Protein AF-A0A5C9DQ72-F1 (afdb_monomer_lite)

Radius of gyration: 18.88 Å; chains: 1; bounding box: 33×34×61 Å

Foldseek 3Di:
DQEADDDDDDPDDCLLVSLLVVVVVCCVPPVQLADEAEYEEPRQQQDPLVVSLVSVVVNVVSNCVNRNPRYQAYEHEYELVSDDLSNLLSQLVRVVVRHQYEYEYEPQAQDQVVCVVVVVPDHNVSVVVSVVSNPPSNHHYHYDYDQDPDDDPDDDPPPDDDPDDDPPDDPRVVVVHCRNVVDDDD

Sequence (186 aa):
MAAYQHKGQEVVRGLEEQVSRAVGFTRTRYEAQSFFLYFQAYSCTNLPAADLGRIYGRAIESLETTAPGALRGMVVSTRPDCLSPEKAELLAGYAALGLEVWLELGLQSAQDKTLARINRGHDFAAFIQAARQTEGLGLRRACSALCGVRAWSGPFPQGSTRPSTPRGFPAFWRICWRSSLGMWKS

Structure (mmCIF, N/CA/C/O backbone):
data_AF-A0A5C9DQ72-F1
#
_entry.id   AF-A0A5C9DQ72-F1
#
loop_
_atom_site.group_PDB
_atom_site.id
_atom_site.type_symbol
_atom_site.label_atom_id
_atom_site.label_alt_id
_atom_site.label_comp_id
_atom_site.label_asym_id
_atom_site.label_entity_id
_atom_site.label_seq_id
_atom_site.pdbx_PDB_ins_code
_atom_site.Cartn_x
_atom_site.Cartn_y
_atom_site.Cartn_z
_atom_site.occupancy
_atom_site.B_iso_or_equiv
_atom_site.auth_seq_id
_atom_site.auth_comp_id
_atom_site.auth_asym_id
_atom_site.auth_atom_id
_atom_site.pdbx_PDB_model_num
ATOM 1 N N . MET A 1 1 ? -4.208 12.479 6.489 1.00 33.06 1 MET A N 1
ATOM 2 C CA . MET A 1 1 ? -3.287 11.668 5.662 1.00 33.06 1 MET A CA 1
ATOM 3 C C . MET A 1 1 ? -1.901 11.769 6.272 1.00 33.06 1 MET A C 1
ATOM 5 O O . MET A 1 1 ? -1.427 12.885 6.440 1.00 33.06 1 MET A O 1
ATOM 9 N N . ALA A 1 2 ? -1.289 10.647 6.651 1.00 32.16 2 ALA A N 1
ATOM 10 C CA . ALA A 1 2 ? 0.119 10.598 7.043 1.00 32.16 2 ALA A CA 1
ATOM 11 C C . ALA A 1 2 ? 0.924 10.098 5.841 1.00 32.16 2 ALA A C 1
ATOM 13 O O . ALA A 1 2 ? 0.545 9.093 5.247 1.00 32.16 2 ALA A O 1
ATOM 14 N N . ALA A 1 3 ? 1.982 10.810 5.459 1.00 33.97 3 ALA A N 1
ATOM 15 C CA . ALA A 1 3 ? 2.878 10.406 4.382 1.00 33.97 3 ALA A CA 1
ATOM 16 C C . ALA A 1 3 ? 4.176 9.875 4.997 1.00 33.97 3 ALA A C 1
ATOM 18 O O . ALA A 1 3 ? 4.894 10.615 5.668 1.00 33.97 3 ALA A O 1
ATOM 19 N N . TYR A 1 4 ? 4.461 8.592 4.786 1.00 48.31 4 TYR A N 1
ATOM 20 C CA . TYR A 1 4 ? 5.714 7.967 5.201 1.00 48.31 4 TYR A CA 1
ATOM 21 C C . TYR A 1 4 ? 6.820 8.244 4.166 1.00 48.31 4 TYR A C 1
ATOM 23 O O . TYR A 1 4 ? 6.611 8.046 2.965 1.00 48.31 4 TYR A O 1
ATOM 31 N N . GLN A 1 5 ? 8.006 8.667 4.619 1.00 38.41 5 GLN A N 1
ATOM 32 C CA . GLN A 1 5 ? 9.217 8.822 3.801 1.00 38.41 5 GLN A CA 1
ATOM 33 C C . GLN A 1 5 ? 10.374 8.022 4.408 1.00 38.41 5 GLN A C 1
ATOM 35 O O . GLN A 1 5 ? 10.711 8.193 5.577 1.00 38.41 5 GLN A O 1
ATOM 40 N N . HIS A 1 6 ? 11.004 7.171 3.596 1.00 41.25 6 HIS A N 1
ATOM 41 C CA . HIS A 1 6 ? 12.188 6.410 3.983 1.00 41.25 6 HIS A CA 1
ATOM 42 C C . HIS A 1 6 ? 13.449 7.205 3.613 1.00 41.25 6 HIS A C 1
ATOM 44 O O . HIS A 1 6 ? 13.673 7.511 2.440 1.00 41.25 6 HIS A O 1
ATOM 50 N N . LYS A 1 7 ? 14.277 7.542 4.605 1.00 34.00 7 LYS A N 1
ATOM 51 C CA . LYS A 1 7 ? 15.655 8.015 4.417 1.00 34.00 7 LYS A CA 1
ATOM 52 C C . LYS A 1 7 ? 16.576 7.131 5.251 1.00 34.00 7 LYS A C 1
ATOM 54 O O . LYS A 1 7 ? 16.605 7.281 6.465 1.00 34.00 7 LYS A O 1
ATOM 59 N N . GLY A 1 8 ? 17.358 6.287 4.584 1.00 38.03 8 GLY A N 1
ATOM 60 C CA . GLY A 1 8 ? 18.468 5.567 5.204 1.00 38.03 8 GLY A CA 1
ATOM 61 C C . GLY A 1 8 ? 18.049 4.384 6.076 1.00 38.03 8 GLY A C 1
ATOM 62 O O . GLY A 1 8 ? 16.991 4.365 6.695 1.00 38.03 8 GLY A O 1
ATOM 63 N N . GLN A 1 9 ? 18.901 3.367 6.074 1.00 38.34 9 GLN A N 1
ATOM 64 C CA . GLN A 1 9 ? 18.710 2.083 6.732 1.00 38.34 9 GLN A CA 1
ATOM 65 C C . GLN A 1 9 ? 18.616 2.216 8.265 1.00 38.34 9 GLN A C 1
ATOM 67 O O . GLN A 1 9 ? 19.623 2.186 8.956 1.00 38.34 9 GLN A O 1
ATOM 72 N N . GLU A 1 10 ? 17.405 2.304 8.806 1.00 39.38 10 GLU A N 1
ATOM 73 C CA . GLU A 1 10 ? 17.052 1.810 10.141 1.00 39.38 10 GLU A CA 1
ATOM 74 C C . GLU A 1 10 ? 15.577 1.393 10.102 1.00 39.38 10 GLU A C 1
ATOM 76 O O . GLU A 1 10 ? 14.736 2.071 9.504 1.00 39.38 10 GLU A O 1
ATOM 81 N N . VAL A 1 11 ? 15.249 0.255 10.717 1.00 47.50 11 VAL A N 1
ATOM 82 C CA . VAL A 1 11 ? 13.860 -0.171 10.907 1.00 47.50 11 VAL A CA 1
ATOM 83 C C . VAL A 1 11 ? 13.171 0.896 11.758 1.00 47.50 11 VAL A C 1
ATOM 85 O O . VAL A 1 11 ? 13.445 1.038 12.943 1.00 47.50 11 VAL A O 1
ATOM 88 N N . VAL A 1 12 ? 12.329 1.673 11.078 1.00 51.41 12 VAL A N 1
ATOM 89 C CA . VAL A 1 12 ? 11.580 2.865 11.495 1.00 51.41 12 VAL A CA 1
ATOM 90 C C . VAL A 1 12 ? 11.384 2.986 13.009 1.00 51.41 12 VAL A C 1
ATOM 92 O O . VAL A 1 12 ? 10.430 2.449 13.575 1.00 51.41 12 VAL A O 1
ATOM 95 N N . ARG A 1 13 ? 12.256 3.754 13.666 1.00 49.59 13 ARG A N 1
ATOM 96 C CA . ARG A 1 13 ? 11.920 4.384 14.947 1.00 49.59 13 ARG A CA 1
ATOM 97 C C . ARG A 1 13 ? 10.880 5.470 14.654 1.00 49.59 13 ARG A C 1
ATOM 99 O O . ARG A 1 13 ? 11.099 6.307 13.781 1.00 49.59 13 ARG A O 1
ATOM 106 N N . GLY A 1 14 ? 9.737 5.424 15.336 1.00 75.50 14 GLY A N 1
ATOM 107 C CA . GLY A 1 14 ? 8.701 6.458 15.239 1.00 75.50 14 GLY A CA 1
ATOM 108 C C . GLY A 1 14 ? 7.561 6.193 14.249 1.00 75.50 14 GLY A C 1
ATOM 109 O O . GLY A 1 14 ? 6.827 7.129 13.949 1.00 75.50 14 GLY A O 1
ATOM 110 N N . LEU A 1 15 ? 7.362 4.965 13.745 1.00 82.31 15 LEU A N 1
ATOM 111 C CA . LEU A 1 15 ? 6.152 4.636 12.966 1.00 82.31 15 LEU A CA 1
ATOM 112 C C . LEU A 1 15 ? 4.900 4.804 13.832 1.00 82.31 15 LEU A C 1
ATOM 114 O O . LEU A 1 15 ? 3.939 5.451 13.426 1.00 82.31 15 LEU A O 1
ATOM 118 N N . GLU A 1 16 ? 4.942 4.260 15.044 1.00 85.12 16 GLU A N 1
ATOM 119 C CA . GLU A 1 16 ? 3.850 4.330 16.008 1.00 85.12 16 GLU A CA 1
ATOM 120 C C . GLU A 1 16 ? 3.559 5.780 16.407 1.00 85.12 16 GLU A C 1
ATOM 122 O O . GLU A 1 16 ? 2.408 6.207 16.477 1.00 85.12 16 GLU A O 1
ATOM 127 N N . GLU A 1 17 ? 4.615 6.572 16.595 1.00 85.25 17 GLU A N 1
ATOM 128 C CA . GLU A 1 17 ? 4.501 7.998 16.890 1.00 85.25 17 GLU A CA 1
ATOM 129 C C . GLU A 1 17 ? 3.902 8.775 15.709 1.00 85.25 17 GLU A C 1
ATOM 131 O O . GLU A 1 17 ? 3.034 9.626 15.903 1.00 85.25 17 GLU A O 1
ATOM 136 N N . GLN A 1 18 ? 4.300 8.454 14.472 1.00 84.38 18 GLN A N 1
ATOM 137 C CA . GLN A 1 18 ? 3.713 9.043 13.267 1.00 84.38 18 GLN A CA 1
ATOM 138 C C . GLN A 1 18 ? 2.221 8.724 13.151 1.00 84.38 18 GLN A C 1
ATOM 140 O O . GLN A 1 18 ? 1.432 9.629 12.869 1.00 84.38 18 GLN A O 1
ATOM 145 N N . VAL A 1 19 ? 1.828 7.468 13.387 1.00 88.81 19 VAL A N 1
ATOM 146 C CA . VAL A 1 19 ? 0.420 7.046 13.373 1.00 88.81 19 VAL A CA 1
ATOM 147 C C . VAL A 1 19 ? -0.357 7.788 14.456 1.00 88.81 19 VAL A C 1
ATOM 149 O O . VAL A 1 19 ? -1.355 8.439 14.145 1.00 88.81 19 VAL A O 1
ATOM 152 N N . SER A 1 20 ? 0.134 7.777 15.697 1.00 88.25 20 SER A N 1
ATOM 153 C CA . SER A 1 20 ? -0.520 8.437 16.828 1.00 88.25 20 SER A CA 1
ATOM 154 C C . SER A 1 20 ? -0.696 9.939 16.596 1.00 88.25 20 SER A C 1
ATOM 156 O O . SER A 1 20 ? -1.805 10.476 16.697 1.00 88.25 20 SER A O 1
ATOM 158 N N . ARG A 1 21 ? 0.366 10.621 16.154 1.00 87.75 21 ARG A N 1
ATOM 159 C CA . ARG A 1 21 ? 0.329 12.050 15.832 1.00 87.75 21 ARG A CA 1
ATOM 160 C C . ARG A 1 21 ? -0.634 12.356 14.690 1.00 87.75 21 ARG A C 1
ATOM 162 O O . ARG A 1 21 ? -1.356 13.350 14.753 1.00 87.75 21 ARG A O 1
ATOM 169 N N . ALA A 1 22 ? -0.661 11.526 13.649 1.00 85.94 22 ALA A N 1
ATOM 170 C CA . ALA A 1 22 ? -1.554 11.723 12.516 1.00 85.94 22 ALA A CA 1
ATOM 171 C C . ALA A 1 22 ? -3.024 11.515 12.892 1.00 85.94 22 ALA A C 1
ATOM 173 O O . ALA A 1 22 ? -3.871 12.312 12.478 1.00 85.94 22 ALA A O 1
ATOM 174 N N . VAL A 1 23 ? -3.330 10.486 13.686 1.00 89.19 23 VAL A N 1
ATOM 175 C CA . VAL A 1 23 ? -4.678 10.236 14.212 1.00 89.19 23 VAL A CA 1
ATOM 176 C C . VAL A 1 23 ? -5.116 11.409 15.083 1.00 89.19 23 VAL A C 1
ATOM 178 O O . VAL A 1 23 ? -6.168 11.989 14.817 1.00 89.19 23 VAL A O 1
ATOM 181 N N . GLY A 1 24 ? -4.290 11.818 16.052 1.00 88.06 24 GLY A N 1
ATOM 182 C CA . GLY A 1 24 ? -4.581 12.949 16.935 1.00 88.06 24 GLY A CA 1
ATOM 183 C C . GLY A 1 24 ? 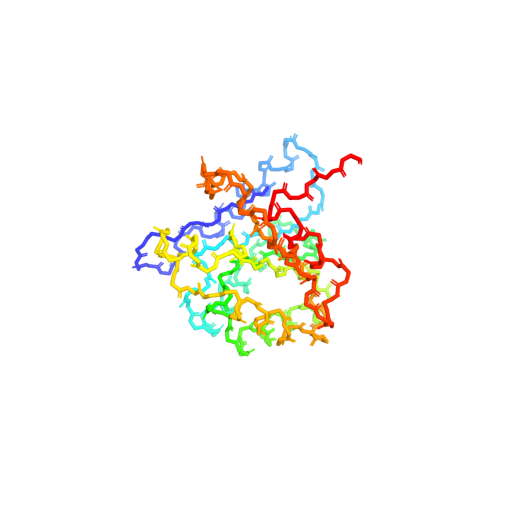-4.829 14.243 16.160 1.00 88.06 24 GLY A C 1
ATOM 184 O O . GLY A 1 24 ? -5.875 14.868 16.312 1.00 88.06 24 GLY A O 1
ATOM 185 N N . PHE A 1 25 ? -3.923 14.602 15.246 1.00 88.50 25 PHE A N 1
ATOM 186 C CA . PHE A 1 25 ? -4.076 15.791 14.406 1.00 88.50 25 PHE A CA 1
ATOM 187 C C . PHE A 1 25 ? -5.360 15.756 13.569 1.00 88.50 25 PHE A C 1
ATOM 189 O O . PHE A 1 25 ? -6.094 16.742 13.514 1.00 88.50 25 PHE A O 1
ATOM 196 N N . THR A 1 26 ? -5.648 14.626 12.918 1.00 85.19 26 THR A N 1
ATOM 197 C CA . THR A 1 26 ? -6.795 14.519 12.004 1.00 85.19 26 THR A CA 1
ATOM 198 C C . THR A 1 26 ? -8.122 14.509 12.772 1.00 85.19 26 THR A C 1
ATOM 200 O O . THR A 1 26 ? -9.087 15.114 12.307 1.00 85.19 26 THR A O 1
ATOM 203 N N . ARG A 1 27 ? -8.166 13.902 13.967 1.00 88.81 27 ARG A N 1
ATOM 204 C CA . ARG A 1 27 ? -9.323 13.970 14.876 1.00 88.81 27 ARG A CA 1
ATOM 205 C C . ARG A 1 27 ? -9.591 15.395 15.335 1.00 88.81 27 ARG A C 1
ATOM 207 O O . ARG A 1 27 ? -10.704 15.872 15.177 1.00 88.81 27 ARG A O 1
ATOM 214 N N . THR A 1 28 ? -8.572 16.092 15.830 1.00 88.25 28 THR A N 1
ATOM 215 C CA . THR A 1 28 ? -8.736 17.462 16.334 1.00 88.25 28 THR A CA 1
ATOM 216 C C . THR A 1 28 ? -9.115 18.438 15.225 1.00 88.25 28 THR A C 1
ATOM 218 O O . THR A 1 28 ? -9.913 19.343 15.438 1.00 88.25 28 THR A O 1
ATOM 221 N N . ARG A 1 29 ? -8.537 18.282 14.029 1.00 87.50 29 ARG A N 1
ATOM 222 C CA . ARG A 1 29 ? -8.711 19.253 12.942 1.00 87.50 29 ARG A CA 1
ATOM 223 C C . ARG A 1 29 ? -9.965 19.025 12.096 1.00 87.50 29 ARG A C 1
ATOM 225 O O . ARG A 1 29 ? -10.455 19.997 11.515 1.00 87.50 29 ARG A O 1
ATOM 232 N N . TYR A 1 30 ? -10.417 17.777 11.970 1.00 87.56 30 TYR A N 1
ATOM 233 C CA . TYR A 1 30 ? -11.463 17.373 11.022 1.00 87.56 30 TYR A CA 1
ATOM 234 C C . TYR A 1 30 ? -12.515 16.423 11.614 1.00 87.56 30 TYR A C 1
ATOM 236 O O . TYR A 1 30 ? -13.322 15.898 10.856 1.00 87.56 30 TYR A O 1
ATOM 244 N N . GLU A 1 31 ? -12.476 16.144 12.922 1.00 89.88 31 GLU A N 1
ATOM 245 C CA . GLU A 1 31 ? -13.420 15.245 13.614 1.00 89.88 31 GLU A CA 1
ATOM 246 C C . GLU A 1 31 ? -13.495 13.837 12.993 1.00 89.88 31 GLU A C 1
ATOM 248 O O . GLU A 1 31 ? -14.508 13.142 13.048 1.00 89.88 31 GLU A O 1
ATOM 253 N N . ALA A 1 32 ? -12.391 13.392 12.385 1.00 86.50 32 ALA A N 1
ATOM 254 C CA . ALA A 1 32 ? -12.351 12.134 11.653 1.00 86.50 32 ALA A CA 1
ATOM 255 C C . ALA A 1 32 ? -12.544 10.920 12.578 1.00 86.50 32 ALA A C 1
ATOM 257 O O . ALA A 1 32 ? -11.788 10.712 13.529 1.00 86.50 32 ALA A O 1
ATOM 258 N N . GLN A 1 33 ? -13.514 10.067 12.248 1.00 90.06 33 GLN A N 1
ATOM 259 C CA . GLN A 1 33 ? -13.810 8.836 12.996 1.00 90.06 33 GLN A CA 1
ATOM 260 C C . GLN A 1 33 ? -13.311 7.561 12.312 1.00 90.06 33 GLN A C 1
ATOM 262 O O . GLN A 1 33 ? -13.422 6.470 12.863 1.00 90.06 33 GLN A O 1
ATOM 267 N N . SER A 1 34 ? -12.790 7.667 11.095 1.00 91.75 34 SER A N 1
ATOM 268 C CA . SER A 1 34 ? -12.320 6.525 10.318 1.00 91.75 34 SER A CA 1
ATOM 269 C C . SER A 1 34 ? -11.088 6.894 9.509 1.00 91.75 34 SER A C 1
ATOM 271 O O . SER A 1 34 ? -10.940 8.039 9.076 1.00 91.75 34 SER A O 1
ATOM 273 N N . PHE A 1 35 ? -10.200 5.922 9.320 1.00 91.94 35 PHE A N 1
ATOM 274 C CA . PHE A 1 35 ? -8.869 6.149 8.775 1.00 91.94 35 PHE A CA 1
ATOM 275 C C . PHE A 1 35 ? -8.499 5.132 7.702 1.00 91.94 35 PHE A C 1
ATOM 277 O O . PHE A 1 35 ? -8.872 3.960 7.755 1.00 91.94 35 PHE A O 1
ATOM 284 N N . PHE A 1 36 ? -7.697 5.615 6.757 1.00 92.19 36 PHE A N 1
ATOM 285 C CA . PHE A 1 36 ? -6.910 4.801 5.843 1.00 92.19 36 PHE A CA 1
ATOM 286 C C . PHE A 1 36 ? -5.429 5.035 6.129 1.00 92.19 36 PHE A C 1
ATOM 288 O O . PHE A 1 36 ? -4.997 6.184 6.281 1.00 92.19 36 PHE A O 1
ATOM 295 N N . LEU A 1 37 ? -4.650 3.957 6.157 1.00 91.75 37 LEU A N 1
ATOM 296 C CA . LEU A 1 37 ? -3.191 4.042 6.166 1.00 91.75 37 LEU A CA 1
ATOM 297 C C . LEU A 1 37 ? -2.695 4.319 4.745 1.00 91.75 37 LEU A C 1
ATOM 299 O O . LEU A 1 37 ? -3.086 3.617 3.822 1.00 91.75 37 LEU A O 1
ATOM 303 N N . TYR A 1 38 ? -1.848 5.330 4.551 1.00 89.06 38 TYR A N 1
ATOM 304 C CA . TYR A 1 38 ? -1.319 5.681 3.229 1.00 89.06 38 TYR A CA 1
ATOM 305 C C . TYR A 1 38 ? 0.195 5.458 3.179 1.00 89.06 38 TYR A C 1
ATOM 307 O O . TYR A 1 38 ? 0.960 6.123 3.879 1.00 89.06 38 TYR A O 1
ATOM 315 N N . PHE A 1 39 ? 0.629 4.536 2.325 1.00 86.75 39 PHE A N 1
ATOM 316 C CA . PHE A 1 39 ? 2.028 4.189 2.101 1.00 86.75 39 PHE A CA 1
ATOM 317 C C . PHE A 1 39 ? 2.474 4.740 0.747 1.00 86.75 39 PHE A C 1
ATOM 319 O O . PHE A 1 39 ? 2.123 4.210 -0.307 1.00 86.75 39 PHE A O 1
ATOM 326 N N . GLN A 1 40 ? 3.249 5.824 0.777 1.00 76.75 40 GLN A N 1
ATOM 327 C CA . GLN A 1 40 ? 3.720 6.499 -0.430 1.00 76.75 40 GLN A CA 1
ATOM 328 C C . GLN A 1 40 ? 4.768 5.660 -1.191 1.00 76.75 40 GLN A C 1
ATOM 330 O O . GLN A 1 40 ? 5.494 4.834 -0.632 1.00 76.75 40 GLN A O 1
ATOM 335 N N . ALA A 1 41 ? 4.886 5.912 -2.496 1.00 64.00 41 ALA A N 1
ATOM 336 C CA . ALA A 1 41 ? 5.941 5.337 -3.321 1.00 64.00 41 ALA A CA 1
ATOM 337 C C . ALA A 1 41 ? 7.347 5.702 -2.805 1.00 64.00 41 ALA A C 1
ATOM 339 O O . ALA A 1 41 ? 7.563 6.799 -2.292 1.00 64.00 41 ALA A O 1
ATOM 340 N N . TYR A 1 42 ? 8.306 4.787 -3.008 1.00 57.97 42 TYR A N 1
ATOM 341 C CA . TYR A 1 42 ? 9.725 4.878 -2.606 1.00 57.97 42 TYR A CA 1
ATOM 342 C C . TYR A 1 42 ? 10.016 4.816 -1.112 1.00 57.97 42 TYR A C 1
ATOM 344 O O . TYR A 1 42 ? 11.181 4.723 -0.732 1.00 57.97 42 TYR A O 1
ATOM 352 N N . SER A 1 43 ? 8.990 4.813 -0.270 1.00 52.12 43 SER A N 1
ATOM 353 C CA . SER A 1 43 ? 9.171 4.627 1.157 1.00 52.12 43 SER A CA 1
ATOM 354 C C . SER A 1 43 ? 8.891 3.176 1.572 1.00 52.12 43 SER A C 1
ATOM 356 O O . SER A 1 43 ? 9.680 2.609 2.320 1.00 52.12 43 SER A O 1
ATOM 358 N N . CYS A 1 44 ? 7.906 2.496 0.973 1.00 55.12 44 CYS A N 1
ATOM 359 C CA . CYS A 1 44 ? 7.546 1.116 1.350 1.00 55.12 44 CYS A CA 1
ATOM 360 C C . CYS A 1 44 ? 7.344 0.140 0.180 1.00 55.12 44 CYS A C 1
ATOM 362 O O . CYS A 1 44 ? 6.514 -0.751 0.289 1.00 55.12 44 CYS A O 1
ATOM 364 N N . THR A 1 45 ? 8.002 0.289 -0.970 1.00 61.06 45 THR A N 1
ATOM 365 C CA . THR A 1 45 ? 7.721 -0.607 -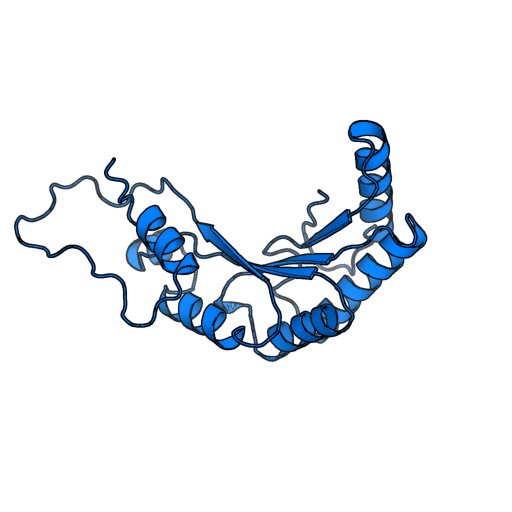2.121 1.00 61.06 45 THR A CA 1
ATOM 366 C C . THR A 1 45 ? 8.948 -1.249 -2.753 1.00 61.06 45 THR A C 1
ATOM 368 O O . THR A 1 45 ? 8.816 -2.225 -3.491 1.00 61.06 45 THR A O 1
ATOM 371 N N . ASN A 1 46 ? 10.146 -0.804 -2.372 1.00 72.00 46 ASN A N 1
ATOM 372 C CA . ASN A 1 46 ? 11.410 -1.402 -2.812 1.00 72.00 46 ASN A CA 1
ATOM 373 C C . ASN A 1 46 ? 11.865 -2.581 -1.937 1.00 72.00 46 ASN A C 1
ATOM 375 O O . ASN A 1 46 ? 12.803 -3.277 -2.308 1.00 72.00 46 ASN A O 1
ATOM 379 N N . LEU A 1 47 ? 11.217 -2.808 -0.792 1.00 81.31 47 LEU A N 1
ATOM 380 C CA . LEU A 1 47 ? 11.568 -3.894 0.123 1.00 81.31 47 LEU A CA 1
ATOM 381 C C . LEU A 1 47 ? 10.950 -5.234 -0.324 1.00 81.31 47 LEU A C 1
ATOM 383 O O . LEU A 1 47 ? 9.947 -5.226 -1.051 1.00 81.31 47 LEU A O 1
ATOM 387 N N . PRO A 1 48 ? 11.518 -6.375 0.104 1.00 86.62 48 PRO A N 1
ATOM 388 C CA . PRO A 1 48 ? 10.899 -7.694 -0.027 1.00 86.62 48 PRO A CA 1
ATOM 389 C C . PRO A 1 48 ? 9.492 -7.750 0.583 1.00 86.62 48 PRO A C 1
ATOM 391 O O . PRO A 1 48 ? 9.203 -7.057 1.559 1.00 86.62 48 PRO A O 1
ATOM 394 N N . ALA A 1 49 ? 8.620 -8.611 0.047 1.00 89.69 49 ALA A N 1
ATOM 395 C CA . ALA A 1 49 ? 7.236 -8.736 0.517 1.00 89.69 49 ALA A CA 1
ATOM 396 C C . ALA A 1 49 ? 7.144 -9.045 2.025 1.00 89.69 49 ALA A C 1
ATOM 398 O O . ALA A 1 49 ? 6.301 -8.479 2.715 1.00 89.69 49 ALA A O 1
ATOM 399 N N . ALA A 1 50 ? 8.052 -9.867 2.561 1.00 89.06 50 ALA A N 1
ATOM 400 C CA . ALA A 1 50 ? 8.095 -10.182 3.989 1.00 89.06 50 ALA A CA 1
ATOM 401 C C . ALA A 1 50 ? 8.301 -8.934 4.870 1.00 89.06 50 ALA A C 1
ATOM 403 O O . ALA A 1 50 ? 7.587 -8.742 5.856 1.00 89.06 50 ALA A O 1
ATOM 404 N N . ASP A 1 51 ? 9.224 -8.048 4.490 1.00 89.06 51 ASP A N 1
ATOM 405 C CA . ASP A 1 51 ? 9.490 -6.809 5.228 1.00 89.06 51 ASP A CA 1
ATOM 406 C C . ASP A 1 51 ? 8.308 -5.841 5.135 1.00 89.06 51 ASP A C 1
ATOM 408 O O . ASP A 1 51 ? 7.931 -5.216 6.129 1.00 89.06 51 ASP A O 1
ATOM 412 N N . LEU A 1 52 ? 7.668 -5.768 3.964 1.00 89.12 52 LEU A N 1
ATOM 413 C CA . LEU A 1 52 ? 6.439 -4.993 3.783 1.00 89.12 52 LEU A CA 1
ATOM 414 C C . LEU A 1 52 ? 5.311 -5.511 4.667 1.00 89.12 52 LEU A C 1
ATOM 416 O O . LEU A 1 52 ? 4.640 -4.715 5.317 1.00 89.12 52 LEU A O 1
ATOM 420 N N . GLY A 1 53 ? 5.156 -6.832 4.764 1.00 90.88 53 GLY A N 1
ATOM 421 C CA . GLY A 1 53 ? 4.194 -7.459 5.664 1.00 90.88 53 GLY A CA 1
ATOM 422 C C . GLY A 1 53 ? 4.401 -7.024 7.113 1.00 90.88 53 GLY A C 1
ATOM 423 O O . GLY A 1 53 ? 3.445 -6.623 7.772 1.00 90.88 53 GLY A O 1
ATOM 424 N N . ARG A 1 54 ? 5.654 -7.002 7.588 1.00 90.69 54 ARG A N 1
ATOM 425 C CA . ARG A 1 54 ? 5.985 -6.539 8.948 1.00 90.69 54 ARG A CA 1
ATOM 426 C C . ARG A 1 54 ? 5.669 -5.057 9.154 1.00 90.69 54 ARG A C 1
ATOM 428 O O . ARG A 1 54 ? 5.144 -4.692 10.203 1.00 90.69 54 ARG A O 1
ATOM 435 N N . ILE A 1 55 ? 5.985 -4.206 8.178 1.00 89.38 55 ILE A N 1
ATOM 436 C CA . ILE A 1 55 ? 5.730 -2.758 8.259 1.00 89.38 55 ILE A CA 1
ATOM 437 C C . ILE A 1 55 ? 4.226 -2.472 8.268 1.00 89.38 55 ILE A C 1
ATOM 439 O O . ILE A 1 55 ? 3.752 -1.722 9.122 1.00 89.38 55 ILE A O 1
ATOM 443 N N . TYR A 1 56 ? 3.474 -3.077 7.347 1.00 92.19 56 TYR A N 1
ATOM 444 C CA . TYR A 1 56 ? 2.025 -2.899 7.259 1.00 92.19 56 TYR A CA 1
ATOM 445 C C . TYR A 1 56 ? 1.332 -3.426 8.515 1.00 92.19 56 TYR A C 1
ATOM 447 O O . TYR A 1 56 ? 0.514 -2.711 9.088 1.00 92.19 56 TYR A O 1
ATOM 455 N N . GLY A 1 57 ? 1.728 -4.606 9.003 1.00 92.38 57 GLY A N 1
ATOM 456 C CA . GLY A 1 57 ? 1.212 -5.176 10.247 1.00 92.38 57 GLY A CA 1
ATOM 457 C C . GLY A 1 57 ? 1.403 -4.246 11.447 1.00 92.38 57 GLY A C 1
ATOM 458 O O . GLY A 1 57 ? 0.433 -3.933 12.131 1.00 92.38 57 GLY A O 1
ATOM 459 N N . ARG A 1 58 ? 2.616 -3.711 11.649 1.00 92.06 58 ARG A N 1
ATOM 460 C CA . ARG A 1 58 ? 2.891 -2.754 12.740 1.00 92.06 58 ARG A CA 1
ATOM 461 C C . ARG A 1 58 ? 2.078 -1.465 12.623 1.00 92.06 58 ARG A C 1
ATOM 463 O O . ARG A 1 58 ? 1.610 -0.939 13.628 1.00 92.06 58 ARG A O 1
ATOM 470 N N . ALA A 1 59 ? 1.904 -0.939 11.410 1.00 91.62 59 ALA A N 1
ATOM 471 C CA . ALA A 1 59 ? 1.107 0.267 11.195 1.00 91.62 59 ALA A CA 1
ATOM 472 C C . ALA A 1 59 ? -0.379 0.042 11.521 1.00 91.62 59 ALA A C 1
ATOM 474 O O . ALA A 1 59 ? -1.009 0.909 12.127 1.00 91.62 59 ALA A O 1
ATOM 475 N N . ILE A 1 60 ? -0.923 -1.120 11.139 1.00 93.69 60 ILE A N 1
ATOM 476 C CA . ILE A 1 60 ? -2.295 -1.532 11.462 1.00 93.69 60 ILE A CA 1
ATOM 477 C C . ILE A 1 60 ? -2.457 -1.667 12.973 1.00 93.69 60 ILE A C 1
ATOM 479 O O . ILE A 1 60 ? -3.338 -1.031 13.541 1.00 93.69 60 ILE A O 1
ATOM 483 N N . GLU A 1 61 ? -1.579 -2.428 13.627 1.00 93.75 61 GLU A N 1
ATOM 484 C CA . GLU A 1 61 ? -1.600 -2.634 15.078 1.00 93.75 61 GLU A CA 1
ATOM 485 C C . GLU A 1 61 ? -1.522 -1.307 15.841 1.00 93.75 61 GLU A C 1
ATOM 487 O O . GLU A 1 61 ? -2.296 -1.064 16.767 1.00 93.75 61 GLU A O 1
ATOM 492 N N . SER A 1 62 ? -0.633 -0.407 15.419 1.00 92.31 62 SER A N 1
ATOM 493 C CA . SER A 1 62 ? -0.493 0.911 16.034 1.00 92.31 62 SER A CA 1
ATOM 494 C C . SER A 1 62 ? -1.758 1.760 15.892 1.00 92.31 62 SER A C 1
ATOM 496 O O . SER A 1 62 ? -2.167 2.428 16.849 1.00 92.31 62 SER A O 1
ATOM 498 N N . LEU A 1 63 ? -2.396 1.732 14.717 1.00 92.81 63 LEU A N 1
ATOM 499 C CA . LEU A 1 63 ? -3.620 2.489 14.479 1.00 92.81 63 LEU A CA 1
ATOM 500 C C . LEU A 1 63 ? -4.782 1.906 15.274 1.00 92.81 63 LEU A C 1
ATOM 502 O O . LEU A 1 63 ? -5.480 2.670 15.932 1.00 92.81 63 LEU A O 1
ATOM 506 N N . GLU A 1 64 ? -4.946 0.585 15.277 1.00 93.06 64 GLU A N 1
ATOM 507 C CA . GLU A 1 64 ? -5.963 -0.095 16.082 1.00 93.06 64 GLU A CA 1
ATOM 508 C C . GLU A 1 64 ? -5.753 0.132 17.583 1.00 93.06 64 GLU A C 1
ATOM 510 O O . GLU A 1 64 ? -6.714 0.346 18.311 1.00 93.06 64 GLU A O 1
ATOM 515 N N . THR A 1 65 ? -4.507 0.200 18.055 1.00 93.50 65 THR A N 1
ATOM 516 C CA . THR A 1 65 ? -4.212 0.537 19.458 1.00 93.50 65 THR A CA 1
ATOM 517 C C . THR A 1 65 ? -4.597 1.983 19.789 1.00 93.50 65 THR A C 1
ATOM 519 O O . THR A 1 65 ? -5.138 2.265 20.856 1.00 93.50 65 THR A O 1
ATOM 522 N N . THR A 1 66 ? -4.332 2.923 18.877 1.00 90.44 66 THR A N 1
ATOM 523 C CA . THR A 1 66 ? -4.589 4.360 19.094 1.00 90.44 66 THR A CA 1
ATOM 524 C C . THR A 1 66 ? -6.066 4.730 18.894 1.00 90.44 66 THR A C 1
ATOM 526 O O . THR A 1 66 ? -6.604 5.622 19.554 1.00 90.44 66 THR A O 1
ATOM 529 N N . ALA A 1 67 ? -6.728 4.080 17.942 1.00 91.31 67 ALA A N 1
ATOM 530 C CA . ALA A 1 67 ? -8.099 4.335 17.529 1.00 91.31 67 ALA A CA 1
ATOM 531 C C . ALA A 1 67 ? -8.795 3.009 17.163 1.00 91.31 67 ALA A C 1
ATOM 533 O O . ALA A 1 67 ? -9.004 2.743 15.975 1.00 91.31 67 ALA A O 1
ATOM 534 N N . PRO A 1 68 ? -9.187 2.209 18.171 1.00 93.88 68 PRO A N 1
ATOM 535 C CA . PRO A 1 68 ? -9.797 0.902 17.950 1.00 93.88 68 PRO A CA 1
ATOM 536 C C . PRO A 1 68 ? -11.038 0.979 17.058 1.00 93.88 68 PRO A C 1
ATOM 538 O O . PRO A 1 68 ? -11.910 1.827 17.272 1.00 93.88 68 PRO A O 1
ATOM 541 N N . GLY A 1 69 ? -11.117 0.103 16.054 1.00 92.88 69 GLY A N 1
ATOM 542 C CA . GLY A 1 69 ? -12.258 -0.005 15.138 1.00 92.88 69 GLY A CA 1
ATOM 543 C C . GLY A 1 69 ? -12.391 1.147 14.136 1.00 92.88 69 GLY A C 1
ATOM 544 O O . GLY A 1 69 ? -13.402 1.250 13.436 1.00 92.88 69 GLY A O 1
ATOM 545 N N . ALA A 1 70 ? -11.396 2.033 14.059 1.00 93.62 70 ALA A N 1
ATOM 546 C CA . ALA A 1 70 ? -11.416 3.167 13.143 1.00 93.62 70 ALA A CA 1
ATOM 547 C C . ALA A 1 70 ? -10.744 2.865 11.791 1.00 93.62 70 ALA A C 1
ATOM 549 O O . ALA A 1 70 ? -10.908 3.651 10.852 1.00 93.62 70 ALA A O 1
ATOM 550 N N . LEU A 1 71 ? -9.998 1.764 11.649 1.00 94.75 71 LEU A N 1
ATOM 551 C CA . LEU A 1 71 ? -9.369 1.404 10.379 1.00 94.75 71 LEU A CA 1
ATOM 552 C C . LEU A 1 71 ? -10.409 0.929 9.364 1.00 94.75 71 LEU A C 1
ATOM 554 O O . LEU A 1 71 ? -11.227 0.058 9.643 1.00 94.75 71 LEU A O 1
ATOM 558 N N . ARG A 1 72 ? -10.350 1.475 8.149 1.00 95.00 72 ARG A N 1
ATOM 559 C CA . ARG A 1 72 ? -11.176 1.016 7.018 1.00 95.00 72 ARG A CA 1
ATOM 560 C C . ARG A 1 72 ? -10.367 0.364 5.917 1.00 95.00 72 ARG A C 1
ATOM 562 O O . ARG A 1 72 ? -10.899 -0.436 5.154 1.00 95.00 72 ARG A O 1
ATOM 569 N N . GLY A 1 73 ? -9.083 0.685 5.836 1.00 93.94 73 GLY A N 1
ATOM 570 C CA . GLY A 1 73 ? -8.265 0.176 4.761 1.00 93.94 73 GLY A CA 1
ATOM 571 C C . GLY A 1 73 ? -6.894 0.807 4.678 1.00 93.94 73 GLY A C 1
ATOM 572 O O . GLY A 1 73 ? -6.441 1.528 5.572 1.00 93.94 73 GLY A O 1
ATOM 573 N N . MET A 1 74 ? -6.235 0.535 3.561 1.00 93.12 74 MET A N 1
ATOM 574 C CA . MET A 1 74 ? -4.927 1.090 3.261 1.00 93.12 74 MET A CA 1
ATOM 575 C C . MET A 1 74 ? -4.794 1.439 1.786 1.00 93.12 74 MET A C 1
ATOM 577 O O . MET A 1 74 ? -5.437 0.853 0.921 1.00 93.12 74 MET A O 1
ATOM 581 N N . VAL A 1 75 ? -3.918 2.390 1.507 1.00 91.75 75 VAL A N 1
ATOM 582 C CA . VAL A 1 75 ? -3.530 2.801 0.169 1.00 91.75 75 VAL A CA 1
ATOM 583 C C . VAL A 1 75 ? -2.033 2.583 0.041 1.00 91.75 75 VAL A C 1
ATOM 585 O O . VAL A 1 75 ? -1.259 3.090 0.851 1.00 91.75 75 VAL A O 1
ATOM 588 N N . VAL A 1 76 ? -1.624 1.821 -0.964 1.00 90.12 76 VAL A N 1
ATOM 589 C CA . VAL A 1 76 ? -0.229 1.489 -1.237 1.00 90.12 76 VAL A CA 1
ATOM 590 C C . VAL A 1 76 ? 0.122 1.996 -2.622 1.00 90.12 76 VAL A C 1
ATOM 592 O O . VAL A 1 76 ? -0.368 1.485 -3.631 1.00 90.12 76 VAL A O 1
ATOM 595 N N . SER A 1 77 ? 0.993 2.997 -2.672 1.00 87.56 77 SER A N 1
ATOM 596 C CA . SER A 1 77 ? 1.478 3.567 -3.922 1.00 87.56 77 SER A CA 1
ATOM 597 C C . SER A 1 77 ? 2.819 2.945 -4.291 1.00 87.56 77 SER A C 1
ATOM 599 O O . SER A 1 77 ? 3.789 3.023 -3.538 1.00 87.56 77 SER A O 1
ATOM 601 N N . THR A 1 78 ? 2.902 2.334 -5.470 1.00 84.06 78 THR A N 1
ATOM 602 C CA . THR A 1 78 ? 4.107 1.650 -5.951 1.00 84.06 78 THR A CA 1
ATOM 603 C C . THR A 1 78 ? 4.431 2.017 -7.389 1.00 84.06 78 THR A C 1
ATOM 605 O O . THR A 1 78 ? 3.567 2.395 -8.186 1.00 84.06 78 THR A O 1
ATOM 608 N N . ARG A 1 79 ? 5.705 1.870 -7.751 1.00 82.44 79 ARG A N 1
ATOM 609 C CA . ARG A 1 79 ? 6.062 1.787 -9.162 1.00 82.44 79 ARG A CA 1
ATOM 610 C C . ARG A 1 79 ? 5.608 0.431 -9.718 1.00 82.44 79 ARG A C 1
ATOM 612 O O . ARG A 1 79 ? 5.695 -0.565 -8.992 1.00 82.44 79 ARG A O 1
ATOM 619 N N . PRO A 1 80 ? 5.176 0.369 -10.986 1.00 81.00 80 PRO A N 1
ATOM 620 C CA . PRO A 1 80 ? 4.763 -0.887 -11.603 1.00 81.00 80 PRO A CA 1
ATOM 621 C C . PRO A 1 80 ? 5.885 -1.934 -11.648 1.00 81.00 80 PRO A C 1
ATOM 623 O O . PRO A 1 80 ? 5.622 -3.102 -11.394 1.00 81.00 80 PRO A O 1
ATOM 626 N N . ASP A 1 81 ? 7.136 -1.525 -11.863 1.00 80.19 81 ASP A N 1
ATOM 627 C CA . ASP A 1 81 ? 8.306 -2.416 -11.888 1.00 80.19 81 ASP A CA 1
ATOM 628 C C . ASP A 1 81 ? 8.710 -2.967 -10.511 1.00 80.19 81 ASP A C 1
ATOM 630 O O . ASP A 1 81 ? 9.429 -3.957 -10.427 1.00 80.19 81 ASP A O 1
ATOM 634 N N . CYS A 1 82 ? 8.235 -2.364 -9.418 1.00 82.06 82 CYS A N 1
ATOM 635 C CA . CYS A 1 82 ? 8.524 -2.835 -8.062 1.00 82.06 82 CYS A CA 1
ATOM 636 C C . CYS A 1 82 ? 7.448 -3.782 -7.511 1.00 82.06 82 CYS A C 1
ATOM 638 O O . CYS A 1 82 ? 7.613 -4.300 -6.403 1.00 82.06 82 CYS A O 1
ATOM 640 N N . LEU A 1 83 ? 6.352 -3.994 -8.246 1.00 86.19 83 LEU A N 1
ATOM 641 C CA . LEU A 1 83 ? 5.253 -4.861 -7.837 1.00 86.19 83 LEU A CA 1
ATOM 642 C C . LEU A 1 83 ? 5.494 -6.292 -8.332 1.00 86.19 83 LEU A C 1
ATOM 644 O O . LEU A 1 83 ? 5.170 -6.622 -9.470 1.00 86.19 83 LEU A O 1
ATOM 648 N N . SER A 1 84 ? 6.046 -7.140 -7.466 1.00 87.56 84 SER A N 1
ATOM 649 C CA . SER A 1 84 ? 6.134 -8.582 -7.713 1.00 87.56 84 SER A CA 1
ATOM 650 C C . SER A 1 84 ? 4.804 -9.287 -7.393 1.00 87.56 84 SER A C 1
ATOM 652 O O . SER A 1 84 ? 4.005 -8.744 -6.620 1.00 87.56 84 SER A O 1
ATOM 654 N N . PRO A 1 85 ? 4.574 -10.507 -7.920 1.00 88.25 85 PRO A N 1
ATOM 655 C CA . PRO A 1 85 ? 3.406 -11.321 -7.574 1.00 88.25 85 PRO A CA 1
ATOM 656 C C . PRO A 1 85 ? 3.232 -11.504 -6.061 1.00 88.25 85 PRO A C 1
ATOM 658 O O . PRO A 1 85 ? 2.158 -11.247 -5.535 1.00 88.25 85 PRO A O 1
ATOM 661 N N . GLU A 1 86 ? 4.316 -11.792 -5.339 1.00 90.94 86 GLU A N 1
ATOM 662 C CA . GLU A 1 86 ? 4.321 -11.945 -3.874 1.00 90.94 86 GLU A CA 1
ATOM 663 C C . GLU A 1 86 ? 3.811 -10.692 -3.142 1.00 90.94 86 GLU A C 1
ATOM 665 O O . GLU A 1 86 ? 3.113 -10.778 -2.133 1.00 90.94 86 GLU A O 1
ATOM 670 N N . LYS A 1 87 ? 4.140 -9.495 -3.647 1.00 91.00 87 LYS A N 1
ATOM 671 C CA . LYS A 1 87 ? 3.640 -8.235 -3.076 1.00 91.00 87 LYS A CA 1
ATOM 672 C C . LYS A 1 87 ? 2.166 -8.032 -3.399 1.00 91.00 87 LYS A C 1
ATOM 674 O O . LYS A 1 87 ? 1.430 -7.530 -2.556 1.00 91.00 87 LYS A O 1
ATOM 679 N N . ALA A 1 88 ? 1.730 -8.402 -4.602 1.00 90.44 88 ALA A N 1
ATOM 680 C CA . ALA A 1 88 ? 0.321 -8.343 -4.968 1.00 90.44 88 ALA A CA 1
ATOM 681 C C . ALA A 1 88 ? -0.517 -9.303 -4.103 1.00 90.44 88 ALA A C 1
ATOM 683 O O . ALA A 1 88 ? -1.566 -8.906 -3.601 1.00 90.44 88 ALA A O 1
ATOM 684 N N . GLU A 1 89 ? -0.016 -10.514 -3.855 1.00 92.38 89 GLU A N 1
ATOM 685 C CA . GLU A 1 89 ? -0.624 -11.507 -2.962 1.00 92.38 89 GLU A CA 1
ATOM 686 C C . GLU A 1 89 ? -0.664 -11.034 -1.507 1.00 92.38 89 GLU A C 1
ATOM 688 O O . GLU A 1 89 ? -1.700 -11.151 -0.855 1.00 92.38 89 GLU A O 1
ATOM 693 N N . LEU A 1 90 ? 0.414 -10.421 -1.007 1.00 93.88 90 LEU A N 1
ATOM 694 C CA . LEU A 1 90 ? 0.430 -9.809 0.323 1.00 93.88 90 LEU A CA 1
ATOM 695 C C . LEU A 1 90 ? -0.705 -8.785 0.485 1.00 93.88 90 LEU A C 1
ATOM 697 O O . LEU A 1 90 ? -1.429 -8.805 1.480 1.00 93.88 90 LEU A O 1
ATOM 701 N N . LEU A 1 91 ? -0.871 -7.889 -0.493 1.00 93.06 91 LEU A N 1
ATOM 702 C CA . LEU A 1 91 ? -1.940 -6.887 -0.478 1.00 93.06 91 LEU A CA 1
ATOM 703 C C . LEU A 1 91 ? -3.327 -7.530 -0.575 1.00 93.06 91 LEU A C 1
ATOM 705 O O . LEU A 1 91 ? -4.255 -7.087 0.101 1.00 93.06 91 LEU A O 1
ATOM 709 N N . ALA A 1 92 ? -3.463 -8.585 -1.381 1.00 93.19 92 ALA A N 1
ATOM 710 C CA . ALA A 1 92 ? -4.696 -9.356 -1.484 1.00 93.19 92 ALA A CA 1
ATOM 711 C C . ALA A 1 92 ? -5.062 -10.014 -0.144 1.00 93.19 92 ALA A C 1
ATOM 713 O O . ALA A 1 92 ? -6.233 -10.034 0.225 1.00 93.19 92 ALA A O 1
ATOM 714 N N . GLY A 1 93 ? -4.066 -10.472 0.622 1.00 95.50 93 GLY A N 1
ATOM 715 C CA . GLY A 1 93 ? -4.255 -10.990 1.976 1.00 95.50 93 GLY A CA 1
ATOM 716 C C . GLY A 1 93 ? -4.933 -9.975 2.897 1.00 95.50 93 GLY A C 1
ATOM 717 O O . GLY A 1 93 ? -5.907 -10.309 3.565 1.00 95.50 93 GLY A O 1
ATOM 718 N N . TYR A 1 94 ? -4.503 -8.711 2.873 1.00 94.69 94 TYR A N 1
ATOM 719 C CA . TYR A 1 94 ? -5.165 -7.650 3.644 1.00 94.69 94 TYR A CA 1
ATOM 720 C C . TYR A 1 94 ? -6.588 -7.363 3.159 1.00 94.69 94 TYR A C 1
ATOM 722 O O . TYR A 1 94 ? -7.479 -7.150 3.981 1.00 94.69 94 TYR A O 1
ATOM 730 N N . ALA A 1 95 ? -6.825 -7.401 1.846 1.00 93.12 95 ALA A N 1
ATOM 731 C CA . ALA A 1 95 ? -8.170 -7.248 1.300 1.00 93.12 95 ALA A CA 1
ATOM 732 C C . ALA A 1 95 ? -9.104 -8.387 1.746 1.00 93.12 95 ALA A C 1
ATOM 734 O O . ALA A 1 95 ? -10.253 -8.144 2.111 1.00 93.12 95 ALA A O 1
ATOM 735 N N . ALA A 1 96 ? -8.596 -9.621 1.794 1.00 93.06 96 ALA A N 1
ATOM 736 C CA . ALA A 1 96 ? -9.335 -10.789 2.269 1.00 93.06 96 ALA A CA 1
ATOM 737 C C . ALA A 1 96 ? -9.677 -10.722 3.769 1.00 93.06 96 ALA A C 1
ATOM 739 O O . ALA A 1 96 ? -10.689 -11.280 4.186 1.00 93.06 96 ALA A O 1
ATOM 740 N N . LEU A 1 97 ? -8.891 -9.991 4.568 1.00 92.12 97 LEU A N 1
ATOM 741 C CA . LEU A 1 97 ? -9.201 -9.688 5.973 1.00 92.12 97 LEU A CA 1
ATOM 742 C C . LEU A 1 97 ? -10.306 -8.625 6.141 1.00 92.12 97 LEU A C 1
ATOM 744 O O . LEU A 1 97 ? -10.647 -8.270 7.267 1.00 92.12 97 LEU A O 1
ATOM 748 N N . GLY A 1 98 ? -10.873 -8.114 5.044 1.00 91.88 98 GLY A N 1
ATOM 749 C CA . GLY A 1 98 ? -11.961 -7.135 5.054 1.00 91.88 98 GLY A CA 1
ATOM 750 C C . GLY A 1 98 ? -11.505 -5.677 4.991 1.00 91.88 98 GLY A C 1
ATOM 751 O O . GLY A 1 98 ? -12.343 -4.780 5.072 1.00 91.88 98 GLY A O 1
ATOM 752 N N . LEU A 1 99 ? -10.203 -5.419 4.824 1.00 93.88 99 LEU A N 1
ATOM 753 C CA . LEU A 1 99 ? -9.691 -4.065 4.620 1.00 93.88 99 LEU A CA 1
ATOM 754 C C . LEU A 1 99 ? -9.924 -3.605 3.180 1.00 93.88 99 LEU A C 1
ATOM 756 O O . LEU A 1 99 ? -9.691 -4.339 2.222 1.00 93.88 99 LEU A O 1
ATOM 760 N N . GLU A 1 100 ? -10.298 -2.343 2.997 1.00 94.19 100 GLU A N 1
ATOM 761 C CA . GLU A 1 100 ? -10.325 -1.753 1.663 1.00 94.19 100 GLU A CA 1
ATOM 762 C C . GLU A 1 100 ? -8.900 -1.390 1.218 1.00 94.19 100 GLU A C 1
ATOM 764 O O . GLU A 1 100 ? -8.312 -0.410 1.679 1.00 94.19 100 GLU A O 1
ATOM 769 N N . VAL A 1 101 ? -8.320 -2.189 0.321 1.00 93.75 101 VAL A N 1
ATOM 770 C CA . VAL A 1 101 ? -6.942 -1.990 -0.151 1.00 93.75 101 VAL A CA 1
ATOM 771 C C . VAL A 1 101 ? -6.928 -1.310 -1.515 1.00 93.75 101 VAL A C 1
ATOM 773 O O . VAL A 1 101 ? -7.430 -1.853 -2.501 1.00 93.75 101 VAL A O 1
ATOM 776 N N . TRP A 1 102 ? -6.310 -0.133 -1.580 1.00 92.31 102 TRP A N 1
ATOM 777 C CA . TRP A 1 102 ? -6.071 0.619 -2.807 1.00 92.31 102 TRP A CA 1
ATOM 778 C C . TRP A 1 102 ? -4.622 0.479 -3.251 1.00 92.31 102 TRP A C 1
ATOM 780 O O . TRP A 1 102 ? -3.706 0.891 -2.548 1.00 92.31 102 TRP A O 1
ATOM 790 N N . LEU A 1 103 ? -4.413 -0.044 -4.451 1.00 90.06 103 LEU A N 1
ATOM 791 C CA . LEU A 1 103 ? -3.121 -0.070 -5.117 1.00 90.06 103 LEU A CA 1
ATOM 792 C C . LEU A 1 103 ? -3.025 1.101 -6.099 1.00 90.06 103 LEU A C 1
ATOM 794 O O . LEU A 1 103 ? -3.741 1.144 -7.102 1.00 90.06 103 LEU A O 1
ATOM 798 N N . GLU A 1 104 ? -2.124 2.039 -5.831 1.00 87.75 104 GLU A N 1
ATOM 799 C CA . GLU A 1 104 ? -1.837 3.162 -6.719 1.00 87.75 104 GLU A CA 1
ATOM 800 C C . GLU A 1 104 ? -0.568 2.874 -7.535 1.00 87.75 104 GLU A C 1
ATOM 802 O O . GLU A 1 104 ? 0.541 2.814 -7.004 1.00 87.75 104 GLU A O 1
ATOM 807 N N . LEU A 1 105 ? -0.724 2.689 -8.846 1.00 83.44 105 LEU A N 1
ATOM 808 C CA . LEU A 1 105 ? 0.389 2.454 -9.764 1.00 83.44 105 LEU A CA 1
ATOM 809 C C . LEU A 1 105 ? 0.866 3.776 -10.374 1.00 83.44 105 LEU A C 1
ATOM 811 O O . LEU A 1 105 ? 0.122 4.472 -11.070 1.00 83.44 105 LEU A O 1
ATOM 815 N N . GLY A 1 106 ? 2.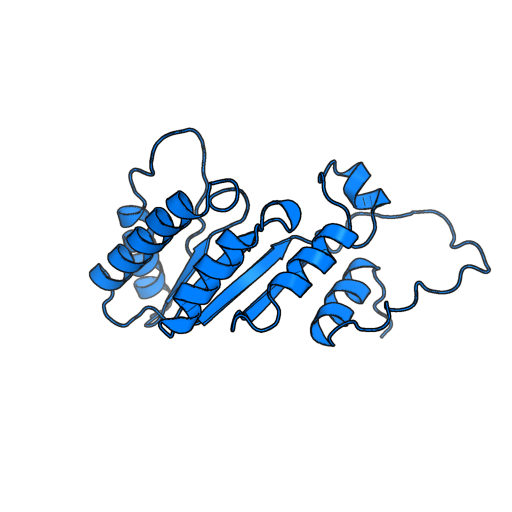133 4.113 -10.143 1.00 78.06 106 GLY A N 1
ATOM 816 C CA . GLY A 1 106 ? 2.736 5.327 -10.686 1.00 78.06 106 GLY A CA 1
ATOM 817 C C . GLY A 1 106 ? 3.046 5.208 -12.178 1.00 78.06 106 GLY A C 1
ATOM 818 O O . GLY A 1 106 ? 4.138 4.769 -12.522 1.00 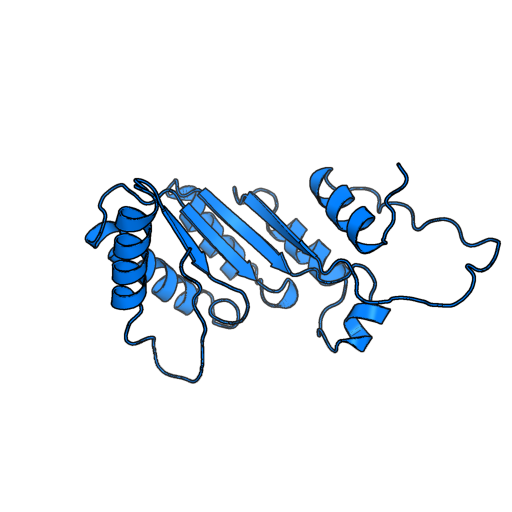78.06 106 GLY A O 1
ATOM 819 N N . LEU A 1 107 ? 2.126 5.650 -13.043 1.00 68.31 107 LEU A N 1
ATOM 820 C CA . LEU A 1 107 ? 2.299 5.693 -14.503 1.00 68.31 107 LEU A CA 1
ATOM 821 C C . LEU A 1 107 ? 3.210 6.849 -14.934 1.00 68.31 107 LEU A C 1
ATOM 823 O O . LEU A 1 107 ? 4.092 6.670 -15.763 1.00 68.31 107 LEU A O 1
ATOM 827 N N . GLN A 1 108 ? 2.999 8.042 -14.366 1.00 66.56 108 GLN A N 1
ATOM 828 C CA . GLN A 1 108 ? 3.666 9.307 -14.724 1.00 66.56 108 GLN A CA 1
ATOM 829 C C . GLN A 1 108 ? 3.430 9.786 -16.172 1.00 66.56 108 GLN A C 1
ATOM 831 O O . GLN A 1 108 ? 2.927 10.889 -16.354 1.00 66.56 108 GLN A O 1
ATOM 836 N N . SER A 1 109 ? 3.728 8.989 -17.201 1.00 58.84 109 SER A N 1
ATOM 837 C CA . SER A 1 109 ? 3.430 9.272 -18.610 1.00 58.84 109 SER A CA 1
ATOM 838 C C . SER A 1 109 ? 3.167 7.974 -19.373 1.00 58.84 109 SER A C 1
ATOM 840 O O . SER A 1 109 ? 3.804 6.965 -19.108 1.00 58.84 109 SER A O 1
ATOM 842 N N . ALA A 1 110 ? 2.266 8.001 -20.355 1.00 62.16 110 ALA A N 1
ATOM 843 C CA . ALA A 1 110 ? 2.039 6.865 -21.251 1.00 62.16 110 ALA A CA 1
ATOM 844 C C . ALA A 1 110 ? 3.004 6.818 -22.452 1.00 62.16 110 ALA A C 1
ATOM 846 O O . ALA A 1 110 ? 2.887 5.941 -23.302 1.00 62.16 110 ALA A O 1
ATOM 847 N N . GLN A 1 111 ? 3.921 7.787 -22.568 1.00 66.31 111 GLN A N 1
ATOM 848 C CA . GLN A 1 111 ? 4.895 7.843 -23.656 1.00 66.31 111 GLN A CA 1
ATOM 849 C C . GLN A 1 111 ? 6.262 7.376 -23.162 1.00 66.31 111 GLN A C 1
ATOM 851 O O . GLN A 1 111 ? 6.911 8.082 -22.388 1.00 66.31 111 GLN A O 1
ATOM 856 N N . ASP A 1 112 ? 6.751 6.256 -23.693 1.00 68.25 112 ASP A N 1
ATOM 857 C CA . ASP A 1 112 ? 8.061 5.701 -23.323 1.00 68.25 112 ASP A CA 1
ATOM 858 C C . ASP A 1 112 ? 9.207 6.695 -23.558 1.00 68.25 112 ASP A C 1
ATOM 860 O O . ASP A 1 112 ? 10.135 6.783 -22.761 1.00 68.25 112 ASP A O 1
ATOM 864 N N . LYS A 1 113 ? 9.107 7.544 -24.592 1.00 67.62 113 LYS A N 1
ATOM 865 C CA . LYS A 1 113 ? 10.078 8.627 -24.846 1.00 67.62 113 LYS A CA 1
ATOM 866 C C . LYS A 1 113 ? 10.142 9.639 -23.697 1.00 67.62 113 LYS A C 1
ATOM 868 O O . LYS A 1 113 ? 11.218 10.129 -23.359 1.00 67.62 113 LYS A O 1
ATOM 873 N N . THR A 1 114 ? 9.001 9.948 -23.087 1.00 62.69 114 THR A N 1
ATOM 874 C CA . THR A 1 114 ? 8.925 10.832 -21.920 1.00 62.69 114 THR A CA 1
ATOM 875 C C . THR A 1 114 ? 9.455 10.135 -20.674 1.00 62.69 114 THR A C 1
ATOM 877 O O . THR A 1 114 ? 10.220 10.741 -19.927 1.00 62.69 114 THR A O 1
ATOM 880 N N . LEU A 1 115 ? 9.105 8.860 -20.479 1.00 61.84 115 LEU A N 1
ATOM 881 C CA . LEU A 1 115 ? 9.597 8.042 -19.368 1.00 61.84 115 LEU A CA 1
ATOM 882 C C . LEU A 1 115 ? 11.125 7.880 -19.407 1.00 61.84 115 LEU A C 1
ATOM 884 O O . LEU A 1 115 ? 11.781 8.019 -18.374 1.00 61.84 115 LEU A O 1
ATOM 888 N N . ALA A 1 116 ? 11.697 7.679 -20.597 1.00 62.66 116 ALA A N 1
ATOM 889 C CA . ALA A 1 116 ? 13.139 7.635 -20.815 1.00 62.66 116 ALA A CA 1
ATOM 890 C C . ALA A 1 116 ? 13.800 8.989 -20.514 1.00 62.66 116 ALA A C 1
ATOM 892 O O . ALA A 1 116 ? 14.811 9.043 -19.820 1.00 62.66 116 ALA A O 1
ATOM 893 N N . ARG A 1 117 ? 13.196 10.100 -20.961 1.00 67.50 117 ARG A N 1
ATOM 894 C CA . ARG A 1 117 ? 13.722 11.456 -20.723 1.00 67.50 117 ARG A CA 1
ATOM 895 C C . ARG A 1 117 ? 13.794 11.823 -19.239 1.00 67.50 117 ARG A C 1
ATOM 897 O O . ARG A 1 117 ? 14.714 12.529 -18.843 1.00 67.50 117 ARG A O 1
ATOM 904 N N . ILE A 1 118 ? 12.839 11.366 -18.430 1.00 70.38 118 ILE A N 1
ATOM 905 C CA . ILE A 1 118 ? 12.849 11.583 -16.971 1.00 70.38 118 ILE A CA 1
ATOM 906 C C . ILE A 1 118 ? 13.592 10.474 -16.207 1.00 70.38 118 ILE A C 1
ATOM 908 O O . ILE A 1 118 ? 13.507 10.423 -14.982 1.00 70.38 118 ILE A O 1
ATOM 912 N N . ASN A 1 119 ? 14.285 9.577 -16.920 1.00 66.62 119 ASN A N 1
ATOM 913 C CA . ASN A 1 119 ? 15.013 8.429 -16.382 1.00 66.62 119 ASN A CA 1
ATOM 914 C C . ASN A 1 119 ? 14.173 7.579 -15.409 1.00 66.62 119 ASN A C 1
ATOM 916 O O . ASN A 1 119 ? 14.606 7.243 -14.305 1.00 66.62 119 ASN A O 1
ATOM 920 N N . ARG A 1 120 ? 12.920 7.278 -15.785 1.00 65.81 120 ARG A N 1
ATOM 921 C CA . ARG A 1 120 ? 11.979 6.617 -14.872 1.00 65.81 120 ARG A CA 1
ATOM 922 C C . ARG A 1 120 ? 12.357 5.165 -14.592 1.00 65.81 120 ARG A C 1
ATOM 924 O O . ARG A 1 120 ? 12.169 4.713 -13.467 1.00 65.81 120 ARG A O 1
ATOM 931 N N . GLY A 1 121 ? 12.911 4.459 -15.578 1.00 64.62 121 GLY A N 1
ATOM 932 C CA . GLY A 1 121 ? 13.384 3.076 -15.436 1.00 64.62 121 GLY A CA 1
ATOM 933 C C . GLY A 1 121 ? 12.310 1.989 -15.584 1.00 64.62 121 GLY A C 1
ATOM 934 O O . GLY A 1 121 ? 12.561 0.861 -15.188 1.00 64.62 121 GLY A O 1
ATOM 935 N N . HIS A 1 122 ? 11.131 2.310 -16.128 1.00 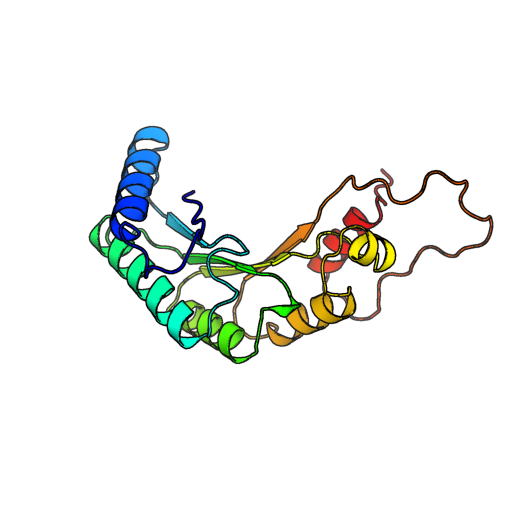67.44 122 HIS A N 1
ATOM 936 C CA . HIS A 1 122 ? 10.141 1.342 -16.619 1.00 67.44 122 HIS A CA 1
ATOM 937 C C . HIS A 1 122 ? 9.436 1.902 -17.860 1.00 67.44 122 HIS A C 1
ATOM 939 O O . HIS A 1 122 ? 9.405 3.122 -18.050 1.00 67.44 122 HIS A O 1
ATOM 945 N N . ASP A 1 123 ? 8.878 1.021 -18.686 1.00 70.06 123 ASP A N 1
ATOM 946 C CA . ASP A 1 123 ? 8.085 1.367 -19.865 1.00 70.06 123 ASP A CA 1
ATOM 947 C C . ASP A 1 123 ? 6.576 1.258 -19.584 1.00 70.06 123 ASP A C 1
ATOM 949 O O . ASP A 1 123 ? 6.125 0.833 -18.511 1.00 70.06 123 ASP A O 1
ATOM 953 N N . PHE A 1 124 ? 5.764 1.665 -20.555 1.00 71.50 124 PHE A N 1
ATOM 954 C CA . PHE A 1 124 ? 4.316 1.542 -20.462 1.00 71.50 124 PHE A CA 1
ATOM 955 C C . PHE A 1 124 ? 3.849 0.077 -20.385 1.00 71.50 124 PHE A C 1
ATOM 957 O O . PHE A 1 124 ? 2.836 -0.219 -19.748 1.00 71.50 124 PHE A O 1
ATOM 964 N N . ALA A 1 125 ? 4.582 -0.860 -20.992 1.00 74.69 125 ALA A N 1
ATOM 965 C CA . ALA A 1 125 ? 4.239 -2.279 -20.960 1.00 74.69 125 ALA A CA 1
ATOM 966 C C . ALA A 1 125 ? 4.320 -2.857 -19.537 1.00 74.69 125 ALA A C 1
ATOM 968 O O . ALA A 1 125 ? 3.407 -3.579 -19.125 1.00 74.69 125 ALA A O 1
ATOM 969 N N . ALA A 1 126 ? 5.335 -2.477 -18.758 1.00 72.94 126 ALA A N 1
ATOM 970 C CA . ALA A 1 126 ? 5.479 -2.846 -17.353 1.00 72.94 126 ALA A CA 1
ATOM 971 C C . ALA A 1 126 ? 4.285 -2.367 -16.513 1.00 72.94 126 ALA A C 1
ATOM 973 O O . ALA A 1 126 ? 3.779 -3.107 -15.670 1.00 72.94 126 ALA A O 1
ATOM 974 N N . PHE A 1 127 ? 3.762 -1.166 -16.787 1.00 79.06 127 PHE A N 1
ATOM 975 C CA . PHE A 1 127 ? 2.538 -0.677 -16.145 1.00 79.06 127 PHE A CA 1
ATOM 976 C C . PHE A 1 127 ? 1.324 -1.567 -16.448 1.00 79.06 127 PHE A C 1
ATOM 978 O O . PHE A 1 127 ? 0.565 -1.908 -15.540 1.00 79.06 127 PHE A O 1
ATOM 985 N N . ILE A 1 128 ? 1.149 -1.989 -17.703 1.00 78.69 128 ILE A N 1
ATOM 986 C CA . ILE A 1 128 ? 0.042 -2.877 -18.089 1.00 78.69 128 ILE A CA 1
ATOM 987 C C . ILE A 1 128 ? 0.160 -4.245 -17.432 1.00 78.69 128 ILE A C 1
ATOM 989 O O . ILE A 1 128 ? -0.840 -4.770 -16.942 1.00 78.69 128 ILE A O 1
ATOM 993 N N . GLN A 1 129 ? 1.359 -4.824 -17.409 1.00 81.12 129 GLN A N 1
ATOM 994 C CA . GLN A 1 129 ? 1.587 -6.109 -16.753 1.00 81.12 129 GLN A CA 1
ATOM 995 C C . GLN A 1 129 ? 1.286 -6.016 -15.254 1.00 81.12 129 GLN A C 1
ATOM 997 O O . GLN A 1 129 ? 0.536 -6.842 -14.735 1.00 81.12 129 GLN A O 1
ATOM 1002 N N . ALA A 1 130 ? 1.753 -4.951 -14.595 1.00 80.94 130 ALA A N 1
ATOM 1003 C CA . ALA A 1 130 ? 1.476 -4.702 -13.186 1.00 80.94 130 ALA A CA 1
ATOM 1004 C C . ALA A 1 130 ? -0.023 -4.521 -12.888 1.00 80.94 130 ALA A C 1
ATOM 1006 O O . ALA A 1 130 ? -0.528 -5.003 -11.874 1.00 80.94 130 ALA A O 1
ATOM 1007 N N . ALA A 1 131 ? -0.763 -3.867 -13.784 1.00 81.19 131 ALA A N 1
ATOM 1008 C CA . ALA A 1 131 ? -2.209 -3.737 -13.652 1.00 81.19 131 ALA A CA 1
ATOM 1009 C C . ALA A 1 131 ? -2.925 -5.088 -13.830 1.00 81.19 131 ALA A C 1
ATOM 1011 O O . ALA A 1 131 ? -3.823 -5.408 -13.052 1.00 81.19 131 ALA A O 1
ATOM 1012 N N . ARG A 1 132 ? -2.506 -5.898 -14.809 1.00 83.69 132 ARG A N 1
ATOM 1013 C CA . ARG A 1 132 ? -3.111 -7.207 -15.101 1.00 83.69 132 ARG A CA 1
ATOM 1014 C C . ARG A 1 132 ? -2.887 -8.229 -13.996 1.00 83.69 132 ARG A C 1
ATOM 1016 O O . ARG A 1 132 ? -3.836 -8.894 -13.612 1.00 83.69 132 ARG A O 1
ATOM 1023 N N . GLN A 1 133 ? -1.684 -8.314 -13.430 1.00 83.62 133 GLN A N 1
ATOM 1024 C CA . GLN A 1 133 ? -1.404 -9.269 -12.343 1.00 83.62 133 GLN A CA 1
ATOM 1025 C C . GLN A 1 133 ? -2.219 -8.998 -11.066 1.00 83.62 133 GLN A C 1
ATOM 1027 O O . GLN A 1 133 ? -2.306 -9.854 -10.198 1.00 83.62 133 GLN A O 1
ATOM 1032 N N . THR A 1 134 ? -2.820 -7.810 -10.944 1.00 83.56 134 THR A N 1
ATOM 1033 C CA . THR A 1 134 ? -3.688 -7.452 -9.808 1.00 83.56 134 THR A CA 1
ATOM 1034 C C . THR A 1 134 ? -5.176 -7.625 -10.116 1.00 83.56 134 THR A C 1
ATOM 1036 O O . THR A 1 134 ? -6.025 -7.329 -9.274 1.00 83.56 134 THR A O 1
ATOM 1039 N N . GLU A 1 135 ? -5.533 -8.066 -11.329 1.00 81.88 135 GLU A N 1
ATOM 1040 C CA . GLU A 1 135 ? -6.909 -8.432 -11.670 1.00 81.88 135 GLU A CA 1
ATOM 1041 C C . GLU A 1 135 ? -7.354 -9.659 -10.875 1.00 81.88 135 GLU A C 1
ATOM 1043 O O . GLU A 1 135 ? -6.616 -10.621 -10.717 1.00 81.88 135 GLU A O 1
ATOM 1048 N N . GLY A 1 136 ? -8.574 -9.602 -10.337 1.00 82.25 136 GLY A N 1
ATOM 1049 C CA . GLY A 1 136 ? -9.146 -10.693 -9.546 1.00 82.25 136 GLY A CA 1
ATOM 1050 C C . GLY A 1 136 ? -8.705 -10.746 -8.079 1.00 82.25 136 GLY A C 1
ATOM 1051 O O . GLY A 1 136 ? -9.334 -11.457 -7.309 1.00 82.25 136 GLY A O 1
ATOM 1052 N N . LEU A 1 137 ? -7.718 -9.950 -7.650 1.00 85.94 137 LEU A N 1
ATOM 1053 C CA . LEU A 1 137 ? -7.182 -9.986 -6.277 1.00 85.94 137 LEU A CA 1
ATOM 1054 C C . LEU A 1 137 ? -7.994 -9.190 -5.233 1.00 85.94 137 LEU A C 1
ATOM 1056 O O . LEU A 1 137 ? -7.519 -8.952 -4.128 1.00 85.94 137 LEU A O 1
ATOM 1060 N N . GLY A 1 138 ? -9.189 -8.702 -5.579 1.00 83.50 138 GLY A N 1
ATOM 1061 C CA . GLY A 1 138 ? -10.011 -7.884 -4.670 1.00 83.50 138 GLY A CA 1
ATOM 1062 C C . GLY A 1 138 ? -9.460 -6.478 -4.379 1.00 83.50 138 GLY A C 1
ATOM 1063 O O . GLY A 1 138 ? -10.046 -5.742 -3.590 1.00 83.50 138 GLY A O 1
ATOM 1064 N N . LEU A 1 139 ? -8.370 -6.072 -5.038 1.00 85.56 139 LEU A N 1
ATOM 1065 C CA . LEU A 1 139 ? -7.737 -4.765 -4.854 1.00 85.56 139 LEU A CA 1
ATOM 1066 C C . LEU A 1 139 ? -8.485 -3.657 -5.614 1.00 85.56 139 LEU A C 1
ATOM 1068 O O . LEU A 1 139 ? -8.785 -3.783 -6.809 1.00 85.56 139 LEU A O 1
ATOM 1072 N N . ARG A 1 140 ? -8.721 -2.517 -4.952 1.00 82.94 140 ARG A N 1
ATOM 1073 C CA . ARG A 1 140 ? -9.075 -1.257 -5.624 1.00 82.94 140 ARG A CA 1
ATOM 1074 C C . ARG A 1 140 ? -7.824 -0.714 -6.307 1.00 82.94 140 ARG A C 1
ATOM 1076 O O . ARG A 1 140 ? -6.721 -0.861 -5.792 1.00 82.94 140 ARG A O 1
ATOM 1083 N N . ARG A 1 141 ? -7.961 -0.101 -7.483 1.00 78.06 141 ARG A N 1
ATOM 1084 C CA . ARG A 1 141 ? -6.807 0.338 -8.284 1.00 78.06 141 ARG A CA 1
ATOM 1085 C C . ARG A 1 141 ? -6.925 1.795 -8.682 1.00 78.06 141 ARG A C 1
ATOM 1087 O O . ARG A 1 141 ? -7.983 2.224 -9.130 1.00 78.06 141 ARG A O 1
ATOM 1094 N N . ALA A 1 142 ? -5.818 2.517 -8.567 1.00 72.62 142 ALA A N 1
ATOM 1095 C CA . ALA A 1 142 ? -5.659 3.901 -8.995 1.00 72.62 142 ALA A CA 1
ATOM 1096 C C . ALA A 1 142 ? -4.366 4.055 -9.823 1.00 72.62 142 ALA A C 1
ATOM 1098 O O . ALA A 1 142 ? -3.429 3.275 -9.652 1.00 72.62 142 ALA A O 1
ATOM 1099 N N . CYS A 1 143 ? -4.297 5.041 -10.728 1.00 69.56 143 CYS A N 1
ATOM 1100 C CA . CYS A 1 143 ? -3.014 5.506 -11.282 1.00 69.56 143 CYS A CA 1
ATOM 1101 C C . CYS A 1 143 ? -2.705 6.904 -10.754 1.00 69.56 143 CYS A C 1
ATOM 1103 O O . CYS A 1 143 ? -3.606 7.739 -10.672 1.00 69.56 143 CYS A O 1
ATOM 1105 N N . SER A 1 144 ? -1.426 7.197 -10.531 1.00 61.75 144 SER A N 1
ATOM 1106 C CA . SER A 1 144 ? -0.930 8.574 -10.565 1.00 61.75 144 SER A CA 1
ATOM 1107 C C . SER A 1 144 ? -0.309 8.881 -11.930 1.00 61.75 144 SER A C 1
ATOM 1109 O O . SER A 1 144 ? 0.542 8.146 -12.442 1.00 61.75 144 SER A O 1
ATOM 1111 N N . ALA A 1 145 ? -0.752 9.983 -12.535 1.00 54.25 145 ALA A N 1
ATOM 1112 C CA . ALA A 1 145 ? -0.261 10.493 -13.811 1.00 54.25 145 ALA A CA 1
ATOM 1113 C C . ALA A 1 145 ? 0.216 11.943 -13.644 1.00 54.25 145 ALA A C 1
ATOM 1115 O O . ALA A 1 145 ? -0.456 12.750 -13.005 1.00 54.25 145 ALA A O 1
ATOM 1116 N N . LEU A 1 146 ? 1.362 12.282 -14.240 1.00 46.72 146 LEU A N 1
ATOM 1117 C CA . LEU A 1 146 ? 1.831 13.660 -14.347 1.00 46.72 146 LEU A CA 1
ATOM 1118 C C . LEU A 1 146 ? 1.182 14.289 -15.584 1.00 46.72 146 LEU A C 1
ATOM 1120 O O . LEU A 1 146 ? 1.615 14.070 -16.716 1.00 46.72 146 LEU A O 1
ATOM 1124 N N . CYS A 1 147 ? 0.147 15.097 -15.375 1.00 38.81 147 CYS A N 1
ATOM 1125 C CA . CYS A 1 147 ? -0.360 15.990 -16.413 1.00 38.81 147 CYS A CA 1
ATOM 1126 C C . CYS A 1 147 ? 0.545 17.230 -16.485 1.00 38.81 147 CYS A C 1
ATOM 1128 O O . CYS A 1 147 ? 0.637 17.974 -15.513 1.00 38.81 147 CYS A O 1
ATOM 1130 N N . GLY A 1 148 ? 1.207 17.465 -17.624 1.00 33.72 148 GLY A N 1
ATOM 1131 C CA . GLY A 1 148 ? 1.927 18.725 -17.877 1.00 33.72 148 GLY A CA 1
ATOM 1132 C C . GLY A 1 148 ? 3.438 18.634 -18.105 1.00 33.72 148 GLY A C 1
ATOM 1133 O O . GLY A 1 148 ? 4.070 19.669 -18.319 1.00 33.72 148 GLY A O 1
ATOM 1134 N N . VAL A 1 149 ? 4.044 17.441 -18.151 1.00 35.22 149 VAL A N 1
ATOM 1135 C CA . VAL A 1 149 ? 5.369 17.328 -18.783 1.00 35.22 149 VAL A CA 1
ATOM 1136 C C . VAL A 1 149 ? 5.205 17.696 -20.259 1.00 35.22 149 VAL A C 1
ATOM 1138 O O . VAL A 1 149 ? 4.488 17.008 -20.984 1.00 35.22 149 VAL A O 1
ATOM 1141 N N . ARG A 1 150 ? 5.835 18.802 -20.691 1.00 34.47 150 ARG A N 1
ATOM 1142 C CA . ARG A 1 150 ? 5.870 19.257 -22.092 1.00 34.47 150 ARG A CA 1
ATOM 1143 C C . ARG A 1 150 ? 6.504 18.177 -22.970 1.00 34.47 150 ARG A C 1
ATOM 1145 O O . ARG A 1 150 ? 7.705 18.190 -23.237 1.00 34.47 150 ARG A O 1
ATOM 1152 N N . ALA A 1 151 ? 5.691 17.238 -23.422 1.00 37.28 151 ALA A N 1
ATOM 1153 C CA . ALA A 1 151 ? 5.986 16.427 -24.579 1.00 37.28 151 ALA A CA 1
ATOM 1154 C C . ALA A 1 151 ? 5.602 17.269 -25.802 1.00 37.28 151 ALA A C 1
ATOM 1156 O O . ALA A 1 151 ? 4.429 17.572 -25.978 1.00 37.28 151 ALA A O 1
ATOM 1157 N N . TRP A 1 152 ? 6.597 17.625 -26.623 1.00 34.19 152 TRP A N 1
ATOM 1158 C CA . TRP A 1 152 ? 6.433 18.139 -27.991 1.00 34.19 152 TRP A CA 1
ATOM 1159 C C . TRP A 1 152 ? 6.002 19.616 -28.157 1.00 34.19 152 TRP A C 1
ATOM 1161 O O . TRP A 1 152 ? 4.925 20.026 -27.744 1.00 34.19 152 TRP A O 1
ATOM 1171 N N . SER A 1 153 ? 6.839 20.416 -28.833 1.00 32.50 153 SER A N 1
ATOM 1172 C CA . SER A 1 153 ? 6.536 21.791 -29.283 1.00 32.50 153 SER A CA 1
ATOM 1173 C C . SER A 1 153 ? 6.574 21.949 -30.812 1.00 32.50 153 SER A C 1
ATOM 1175 O O . SER A 1 153 ? 6.651 23.067 -31.311 1.00 32.50 153 SER A O 1
ATOM 1177 N N . GLY A 1 154 ? 6.562 20.843 -31.564 1.00 32.19 154 GLY A N 1
ATOM 1178 C CA . GLY A 1 154 ? 6.508 20.867 -33.027 1.00 32.19 154 GLY A CA 1
ATOM 1179 C C . GLY A 1 154 ? 5.069 20.791 -33.553 1.00 32.19 154 GLY A C 1
ATOM 1180 O O . GLY A 1 154 ? 4.182 20.306 -32.846 1.00 32.19 154 GLY A O 1
ATOM 1181 N N . PRO A 1 155 ? 4.800 21.213 -34.798 1.00 29.62 155 PRO A N 1
ATOM 1182 C CA . PRO A 1 155 ? 3.525 20.914 -35.437 1.00 29.62 155 PRO A CA 1
ATOM 1183 C C . PRO A 1 155 ? 3.320 19.392 -35.511 1.00 29.62 155 PRO A C 1
ATOM 1185 O O . PRO A 1 155 ? 4.266 18.627 -35.711 1.00 29.62 155 PRO A O 1
ATOM 1188 N N . PHE A 1 156 ? 2.080 18.940 -35.315 1.00 33.59 156 PHE A N 1
ATOM 1189 C CA . PHE A 1 156 ? 1.702 17.557 -35.604 1.00 33.59 156 PHE A CA 1
ATOM 1190 C C . PHE A 1 156 ? 1.976 17.282 -37.094 1.00 33.59 156 PHE A C 1
ATOM 1192 O O . PHE A 1 156 ? 1.492 18.054 -37.928 1.00 33.59 156 PHE A O 1
ATOM 1199 N N . PRO A 1 157 ? 2.712 16.214 -37.462 1.00 34.34 157 PRO A N 1
ATOM 1200 C CA . PRO A 1 157 ? 2.824 15.810 -38.857 1.00 34.34 157 PRO A CA 1
ATOM 1201 C C . PRO A 1 157 ? 1.419 15.513 -39.376 1.00 34.34 157 PRO A C 1
ATOM 1203 O O . PRO A 1 157 ? 0.711 14.680 -38.798 1.00 34.34 157 PRO A O 1
ATOM 1206 N N . GLN A 1 158 ? 0.990 16.210 -40.428 1.00 28.05 158 GLN A N 1
ATOM 1207 C CA . GLN A 1 158 ? -0.288 15.909 -41.060 1.00 28.05 158 GLN A CA 1
ATOM 1208 C C . GLN A 1 158 ? -0.246 14.464 -41.570 1.00 28.05 158 GLN A C 1
ATOM 1210 O O . GLN A 1 158 ? 0.579 14.128 -42.413 1.00 28.05 158 GLN A O 1
ATOM 1215 N N . GLY A 1 159 ? -1.095 13.603 -41.000 1.00 36.16 159 GLY A N 1
ATOM 1216 C CA . GLY A 1 159 ? -1.217 12.196 -41.392 1.00 36.16 159 GLY A CA 1
ATOM 1217 C C . GLY A 1 159 ? -0.950 11.154 -40.300 1.00 36.16 159 GLY A C 1
ATOM 1218 O O . GLY A 1 159 ? -1.184 9.976 -40.555 1.00 36.16 159 GLY A O 1
ATOM 1219 N N . SER A 1 160 ? -0.526 11.518 -39.081 1.00 32.44 160 SER A N 1
ATOM 1220 C CA . SER A 1 160 ? -0.440 10.527 -37.995 1.00 32.44 160 SER A CA 1
ATOM 1221 C C . SER A 1 160 ? -1.818 10.273 -37.371 1.00 32.44 160 SER A C 1
ATOM 1223 O O . SER A 1 160 ? -2.460 11.151 -36.791 1.00 32.44 160 SER A O 1
ATOM 1225 N N . THR A 1 161 ? -2.318 9.046 -37.517 1.00 35.66 161 THR A N 1
ATOM 1226 C CA . THR A 1 161 ? -3.538 8.594 -36.843 1.00 35.66 161 THR A CA 1
ATOM 1227 C C . THR A 1 161 ? -3.380 8.749 -35.332 1.00 35.66 161 THR A C 1
ATOM 1229 O O . THR A 1 161 ? -2.356 8.346 -34.777 1.00 35.66 161 THR A O 1
ATOM 1232 N N . ARG A 1 162 ? -4.405 9.299 -34.659 1.00 37.75 162 ARG A N 1
ATOM 1233 C CA . ARG A 1 162 ? -4.489 9.338 -33.187 1.00 37.75 162 ARG A CA 1
ATOM 1234 C C . ARG A 1 162 ? -4.083 7.970 -32.620 1.00 37.75 162 ARG A C 1
ATOM 1236 O O . ARG A 1 162 ? -4.597 6.973 -33.131 1.00 37.75 162 ARG A O 1
ATOM 1243 N N . PRO A 1 163 ? -3.243 7.891 -31.571 1.00 41.66 163 PRO A N 1
ATOM 1244 C CA . PRO A 1 163 ? -2.955 6.614 -30.933 1.00 41.66 163 PRO A CA 1
ATOM 1245 C C . PRO A 1 163 ? -4.275 6.009 -30.439 1.00 41.66 163 PRO A C 1
ATOM 1247 O O . PRO A 1 163 ? -4.933 6.533 -29.535 1.00 41.66 163 PRO A O 1
ATOM 1250 N N . SER A 1 164 ? -4.709 4.937 -31.103 1.00 39.47 164 SER A N 1
ATOM 1251 C CA . SER A 1 164 ? -5.935 4.228 -30.762 1.00 39.47 164 SER A CA 1
ATOM 1252 C C . SER A 1 164 ? -5.786 3.623 -29.373 1.00 39.47 164 SER A C 1
ATOM 1254 O O . SER A 1 164 ? -4.738 3.068 -29.048 1.00 39.47 164 SER A O 1
ATOM 1256 N N . THR A 1 165 ? -6.835 3.706 -28.555 1.00 44.09 165 THR A N 1
ATOM 1257 C CA . THR A 1 165 ? -6.871 3.017 -27.261 1.00 44.09 165 THR A CA 1
ATOM 1258 C C . THR A 1 165 ? -6.552 1.529 -27.472 1.00 44.09 165 THR A C 1
ATOM 1260 O O . THR A 1 165 ? -7.206 0.912 -28.319 1.00 44.09 165 THR A O 1
ATOM 1263 N N . PRO A 1 166 ? -5.583 0.937 -26.748 1.00 44.28 166 PRO A N 1
ATOM 1264 C CA . PRO A 1 166 ? -5.265 -0.479 -26.901 1.00 44.28 166 PRO A CA 1
ATOM 1265 C C . PRO A 1 166 ? -6.512 -1.347 -26.677 1.00 44.28 166 PRO A C 1
ATOM 1267 O O . PRO A 1 166 ? -7.292 -1.108 -25.748 1.00 44.28 166 PRO A O 1
ATOM 1270 N N . ARG A 1 167 ? -6.737 -2.347 -27.537 1.00 32.53 167 ARG A N 1
ATOM 1271 C CA . ARG A 1 167 ? -7.869 -3.278 -27.386 1.00 32.53 167 ARG A CA 1
ATOM 1272 C C . ARG A 1 167 ? -7.712 -4.076 -26.081 1.00 32.53 167 ARG A C 1
ATOM 1274 O O . ARG A 1 167 ? -6.616 -4.519 -25.761 1.00 32.53 167 ARG A O 1
ATOM 1281 N N . GLY A 1 168 ? -8.802 -4.224 -25.322 1.00 40.31 168 GLY A N 1
ATOM 1282 C CA . GLY A 1 168 ? -8.815 -4.915 -24.020 1.00 40.31 168 GLY A CA 1
ATOM 1283 C C . GLY A 1 168 ? -8.585 -4.026 -22.790 1.00 40.31 168 GLY A C 1
ATOM 1284 O O . GLY A 1 168 ? -8.460 -4.546 -21.691 1.00 40.31 168 GLY A O 1
ATOM 1285 N N . PHE A 1 169 ? -8.539 -2.698 -22.943 1.00 43.78 169 PHE A N 1
ATOM 1286 C CA . PHE A 1 169 ? -8.376 -1.766 -21.820 1.00 43.78 169 PHE A CA 1
ATOM 1287 C C . PHE A 1 169 ? -9.662 -1.619 -20.976 1.00 43.78 169 PHE A C 1
ATOM 1289 O O . PHE A 1 169 ? -10.669 -1.145 -21.533 1.00 43.78 169 PHE A O 1
ATOM 1296 N N . PRO A 1 170 ? -9.636 -1.926 -19.659 1.00 45.03 170 PRO A N 1
ATOM 1297 C CA . PRO A 1 170 ? -10.744 -1.644 -18.745 1.00 45.03 170 PRO A CA 1
ATOM 1298 C C . PRO A 1 170 ? -11.082 -0.147 -18.720 1.00 45.03 170 PRO A C 1
ATOM 1300 O O . PRO A 1 170 ? -10.195 0.702 -18.839 1.00 45.03 170 PRO A O 1
ATOM 1303 N N . ALA A 1 171 ? -12.368 0.186 -18.570 1.00 45.06 171 ALA A N 1
ATOM 1304 C CA . ALA A 1 171 ? -12.893 1.545 -18.747 1.00 45.06 171 ALA A CA 1
ATOM 1305 C C . ALA A 1 171 ? -12.147 2.615 -17.923 1.00 45.06 171 ALA A C 1
ATOM 1307 O O . ALA A 1 171 ? -11.837 3.684 -18.446 1.00 45.06 171 ALA A O 1
ATOM 1308 N N . PHE A 1 172 ? -11.777 2.289 -16.681 1.00 37.53 172 PHE A N 1
ATOM 1309 C CA . PHE A 1 172 ? -11.027 3.166 -15.778 1.00 37.53 172 PHE A CA 1
ATOM 1310 C C . PHE A 1 172 ? -9.665 3.597 -16.351 1.00 37.53 172 PHE A C 1
ATOM 1312 O O . PHE A 1 172 ? -9.296 4.770 -16.319 1.00 37.53 172 PHE A O 1
ATOM 1319 N N . TRP A 1 173 ? -8.939 2.675 -16.983 1.00 48.31 173 TRP A N 1
ATOM 1320 C CA . TRP A 1 173 ? -7.593 2.942 -17.492 1.00 48.31 173 TRP A CA 1
ATOM 1321 C C . TRP A 1 173 ? -7.591 3.734 -18.802 1.00 48.31 173 TRP A C 1
ATOM 1323 O O . TRP A 1 173 ? -6.609 4.404 -19.126 1.00 48.31 173 TRP A O 1
ATOM 1333 N N . ARG A 1 174 ? -8.714 3.740 -19.535 1.00 50.91 174 ARG A N 1
ATOM 1334 C CA . ARG A 1 174 ? -8.875 4.587 -20.729 1.00 50.91 174 ARG A CA 1
ATOM 1335 C C . ARG A 1 174 ? -8.815 6.075 -20.379 1.00 50.91 174 ARG A C 1
ATOM 1337 O O . ARG A 1 174 ? -8.382 6.867 -21.214 1.00 50.91 174 ARG A O 1
ATOM 1344 N N . ILE A 1 175 ? -9.216 6.437 -19.160 1.00 49.72 175 ILE A N 1
ATOM 1345 C CA . ILE A 1 175 ? -9.179 7.809 -18.645 1.00 49.72 175 ILE A CA 1
ATOM 1346 C C . ILE A 1 175 ? -7.730 8.215 -18.347 1.00 49.72 175 ILE A C 1
ATOM 1348 O O . ILE A 1 175 ? -7.279 9.226 -18.878 1.00 49.72 175 ILE A O 1
ATOM 1352 N N . CYS A 1 176 ? -6.963 7.389 -17.618 1.00 43.28 176 CYS A N 1
ATOM 1353 C CA . CYS A 1 176 ? -5.525 7.619 -17.390 1.00 43.28 176 CYS A CA 1
ATOM 1354 C C . CYS A 1 176 ? -4.761 7.781 -18.726 1.00 43.28 176 CYS A C 1
ATOM 1356 O O . CYS A 1 176 ? -3.981 8.722 -18.886 1.00 43.28 176 CYS A O 1
ATOM 1358 N N . TRP A 1 177 ? -5.042 6.922 -19.718 1.00 48.56 177 TRP A N 1
ATOM 1359 C CA . TRP A 1 177 ? -4.442 6.993 -21.059 1.00 48.56 177 TRP A CA 1
ATOM 1360 C C . TRP A 1 177 ? -4.755 8.317 -21.772 1.00 48.56 177 TRP A C 1
ATOM 1362 O O . TRP A 1 177 ? -3.840 9.020 -22.200 1.00 48.56 177 TRP A O 1
ATOM 1372 N N . ARG A 1 178 ? -6.035 8.706 -21.853 1.00 47.53 178 ARG A N 1
ATOM 1373 C CA . ARG A 1 178 ? -6.464 9.949 -22.525 1.00 47.53 178 ARG A CA 1
ATOM 1374 C C . ARG A 1 178 ? -5.915 11.206 -21.850 1.00 47.53 178 ARG A C 1
ATOM 1376 O O . ARG A 1 178 ? -5.460 12.109 -22.550 1.00 47.53 178 ARG A O 1
ATOM 1383 N N . SER A 1 179 ? -5.894 11.233 -20.518 1.00 44.00 179 SER A N 1
ATOM 1384 C CA . SER A 1 179 ? -5.353 12.354 -19.742 1.00 44.00 179 SER A CA 1
ATOM 1385 C C . SER A 1 179 ? -3.839 12.504 -19.923 1.00 44.00 179 SER A C 1
ATOM 1387 O O . SER A 1 179 ? -3.354 13.612 -20.130 1.00 44.00 179 SER A O 1
ATOM 1389 N N . SER A 1 180 ? -3.089 11.396 -19.951 1.00 40.50 180 SER A N 1
ATOM 1390 C CA . SER A 1 180 ? -1.630 11.423 -20.162 1.00 40.50 180 SER A CA 1
ATOM 1391 C C . SER A 1 180 ? -1.196 11.831 -21.581 1.00 40.50 180 SER A C 1
ATOM 1393 O O . SER A 1 180 ? -0.057 12.248 -21.783 1.00 40.50 180 SER A O 1
ATOM 1395 N N . LEU A 1 181 ? -2.102 11.744 -22.563 1.00 44.81 181 LEU A N 1
ATOM 1396 C CA . LEU A 1 181 ? -1.890 12.200 -23.941 1.00 44.81 181 LEU A CA 1
ATOM 1397 C C . LEU A 1 181 ? -2.262 13.677 -24.158 1.00 44.81 181 LEU A C 1
ATOM 1399 O O . LEU A 1 181 ? -2.172 14.160 -25.285 1.00 44.81 181 LEU A O 1
ATOM 1403 N N . GLY A 1 182 ? -2.718 14.393 -23.122 1.00 40.16 182 GLY A N 1
ATOM 1404 C CA . GLY A 1 182 ? -3.219 15.764 -23.269 1.00 40.16 182 GLY A CA 1
ATOM 1405 C C . GLY A 1 182 ? -4.481 15.860 -24.137 1.00 40.16 182 GLY A C 1
ATOM 1406 O O . GLY A 1 182 ? -4.811 16.930 -24.640 1.00 40.16 182 GLY A O 1
ATOM 1407 N N . MET A 1 183 ? -5.193 14.748 -24.342 1.00 41.09 183 MET A N 1
ATOM 1408 C CA . MET A 1 183 ? -6.393 14.700 -25.173 1.00 41.09 183 MET A CA 1
ATOM 1409 C C . MET A 1 183 ? -7.640 14.932 -24.318 1.00 41.09 183 MET A C 1
ATOM 1411 O O . MET A 1 183 ? -8.418 14.013 -24.065 1.00 41.09 183 MET A O 1
ATOM 1415 N N . TRP A 1 184 ? -7.838 16.182 -23.908 1.00 29.75 184 TRP A N 1
ATOM 1416 C CA . TRP A 1 184 ? -9.169 16.713 -23.626 1.00 29.75 184 TRP A CA 1
ATOM 1417 C C . TRP A 1 184 ? -9.611 17.509 -24.855 1.00 29.75 184 TRP A C 1
ATOM 1419 O O . TRP A 1 184 ? -9.025 18.536 -25.184 1.00 29.75 184 TRP A O 1
ATOM 1429 N N . LYS A 1 185 ? -1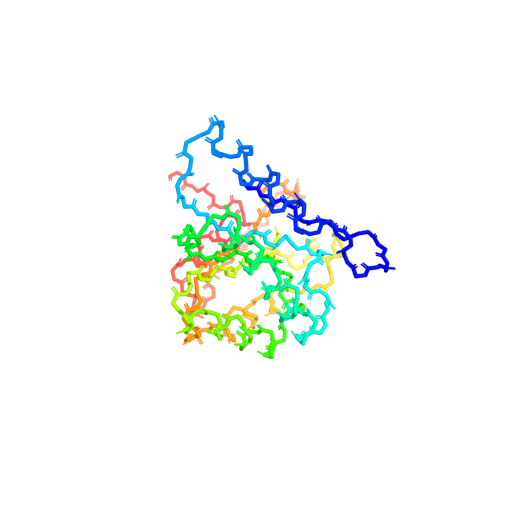0.623 17.014 -25.568 1.00 28.92 185 LYS A N 1
ATOM 1430 C CA . LYS A 1 185 ? -11.512 17.900 -26.318 1.00 28.92 185 LYS A CA 1
ATOM 1431 C C . LYS A 1 185 ? -12.820 17.939 -25.543 1.00 28.92 185 LYS A C 1
ATOM 1433 O O . LYS A 1 185 ? -13.311 16.876 -25.159 1.00 28.92 185 LYS A O 1
ATOM 1438 N N . SER A 1 186 ? -13.243 19.169 -25.272 1.00 33.09 186 SER A N 1
ATOM 1439 C CA . SER A 1 186 ? -14.559 19.588 -24.801 1.00 33.09 186 SER A CA 1
ATOM 1440 C C . SER A 1 186 ? -15.706 18.913 -25.542 1.00 33.09 186 SER A C 1
ATOM 1442 O O . SER A 1 186 ? -15.507 18.515 -26.715 1.00 33.09 186 SER A O 1
#

pLDDT: mean 70.36, std 22.14, range [28.05, 95.5]

Secondary structure (DSSP, 8-state):
-------SSS--TTHHHHHHHHHHHHHHHH----EEEEE-TTTSSSS-HHHHHHHHHHHHHHHHHHSTT-EEEEEEEE-GGG--HHHHHHHHHHHHTT-EEEEEEEEE-S-HHHHHHTT-S--HHHHHHHHHTTTTSS-EEEEEE-TT-----SPPPTT----PPPTT--HHHHHHHHHHTT----